Protein AF-0000000072489723 (afdb_homodimer)

Radius of gyration: 21.34 Å; Cα contacts (8 Å, |Δi|>4): 203; chains: 2; bounding box: 55×69×47 Å

Foldseek 3Di:
DQDKDWDWADAQPDDIDIDIDGPDPGVVVVVVVRVVLRVQLVVCVVVPDPPDDSVNSSVVSVVVVVVVVVVVVVVVVVVVVVVVVVVVVVVVVVVVVD/DQDKDWDWADAQPDDIDIDIDGPDPGVVVVVVVRVVLRVQLVVCVVVDDPPDDSVNSSVVSVVVVVVVVVVVVVVVVVVVVVVVVVVVVVVVVVVVVD

Solvent-accessible surface area (backbone atoms only — not comparable to full-atom values): 10673 Å² total; per-residue (Å²): 127,82,54,74,39,80,45,78,45,66,48,75,92,49,72,75,41,77,46,79,34,44,65,62,67,54,43,53,39,50,53,49,15,40,50,50,51,35,51,54,36,52,56,46,60,74,67,51,54,89,88,54,49,74,65,52,47,51,46,49,44,27,39,50,26,30,33,50,22,52,54,34,45,50,53,43,52,51,48,51,51,50,50,50,53,49,49,51,51,51,51,53,52,58,58,61,77,96,126,83,55,73,38,80,44,76,44,68,48,76,92,48,70,76,42,76,46,78,33,45,64,61,68,54,42,55,40,50,55,48,16,40,49,51,52,35,52,52,36,52,56,48,59,75,66,52,54,91,88,54,48,74,66,52,46,51,46,49,44,29,39,50,25,29,33,50,23,51,55,35,44,50,53,45,52,51,48,50,49,52,50,50,52,48,51,52,52,50,52,52,52,58,61,65,76,102

Nearest PDB structures (foldseek):
  8dve-assembly1_A  TM=2.986E-01  e=1.995E+00  Oryctolagus cuniculus
  3erm-assembly2_C-2  TM=5.073E-01  e=9.565E+00  Pseudomonas syringae pv. tomato
  8i4x-assembly1_A  TM=3.146E-01  e=6.464E+00  Saccharomyces cerevisiae S288C
  8dve-assembly1_A  TM=2.410E-01  e=2.248E+00  Oryctolagus cuniculus
  1qys-assembly1_A  TM=2.434E-01  e=2.248E+00  unclassified

pLDDT: mean 92.39, std 8.26, range [47.81, 98.81]

InterPro domains:
  IPR007838 Cell division protein ZapA-like [PF05164] (15-92)

Secondary structure (DSSP, 8-state):
---EEEEEE--TTSPPEEEEEETTHHHHHHHHHHHHHHHHHHHHHHT--TT--HHHHHHHHHHHHHHHHHHHHHHHHHHHHHHHHHHHHHHHHHHHH-/---EEEEEE--TTSPPEEEEEETTHHHHHHHHHHHHHHHHHHHHHHT--TT--HHHHHHHHHHHHHHHHHHHHHHHHHHHHHHHHHHHHHHHHHHHH-

Organism: NCBI:txid1796646

Sequence (196 aa):
MKDKLNITIKVANQRPLRMAVSLGEEEEEVRQAEYFVNHVWAKWMDEKAADQSDSDVLAMTAIYFARLYIQEYRKNEEVERHLASFEETLDKILLDIKMKDKLNITIKVANQRPLRMAVSLGEEEEEVRQAEYFVNHVWAKWMDEKAADQSDSDVLAMTAIYFARLYIQEYRKNEEVERHLASFEETLDKILLDIK

Structure (mmCIF, N/CA/C/O backbone):
data_AF-0000000072489723-model_v1
#
loop_
_entity.id
_entity.type
_entity.pdbx_description
1 polymer 'Cell division protein ZapA'
#
loop_
_atom_site.group_PDB
_atom_site.id
_atom_site.type_symbol
_atom_site.label_atom_id
_atom_site.label_alt_id
_atom_site.label_comp_id
_atom_site.label_asym_id
_atom_site.label_entity_id
_atom_site.label_seq_id
_atom_site.pdbx_PDB_ins_code
_atom_site.Cartn_x
_atom_site.Cartn_y
_atom_site.Cartn_z
_atom_site.occupancy
_atom_site.B_iso_or_equiv
_atom_site.auth_seq_id
_atom_site.auth_comp_id
_atom_site.auth_asym_id
_atom_site.auth_atom_id
_atom_site.pdbx_PDB_model_num
ATOM 1 N N . MET A 1 1 ? 27.844 7.344 0.663 1 47.81 1 MET A N 1
ATOM 2 C CA . MET A 1 1 ? 27.562 6.117 -0.075 1 47.81 1 MET A CA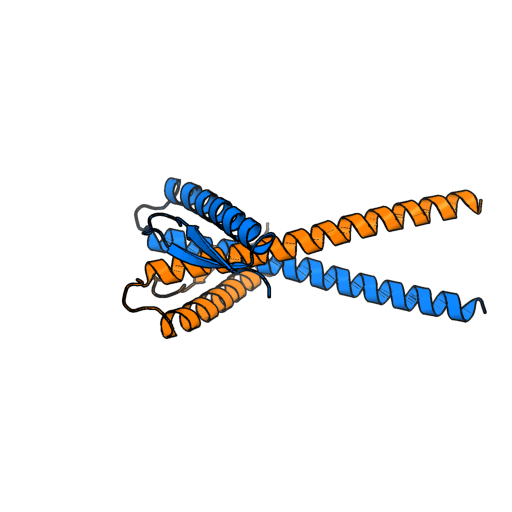 1
ATOM 3 C C . MET A 1 1 ? 26.562 5.242 0.679 1 47.81 1 MET A C 1
ATOM 5 O O . MET A 1 1 ? 26.797 4.883 1.835 1 47.81 1 MET A O 1
ATOM 9 N N . LYS A 1 2 ? 25.25 5.395 0.507 1 61.31 2 LYS A N 1
ATOM 10 C CA . LYS A 1 2 ? 24.359 4.699 1.433 1 61.31 2 LYS A CA 1
ATOM 11 C C . LYS A 1 2 ? 24.562 3.186 1.351 1 61.31 2 LYS A C 1
ATOM 13 O O . LYS A 1 2 ? 24.5 2.607 0.264 1 61.31 2 LYS A O 1
ATOM 18 N N . ASP A 1 3 ? 25.203 2.576 2.285 1 84.75 3 ASP A N 1
ATOM 19 C CA . ASP A 1 3 ? 25.5 1.15 2.359 1 84.75 3 ASP A CA 1
ATOM 20 C C . ASP A 1 3 ? 24.281 0.312 2.02 1 84.75 3 ASP A C 1
ATOM 22 O O . AS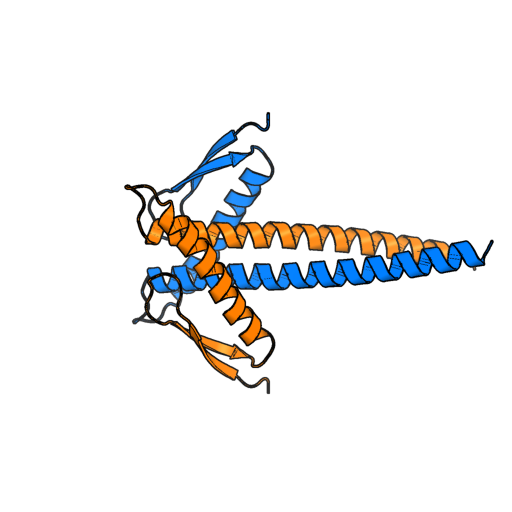P A 1 3 ? 23.156 0.633 2.441 1 84.75 3 ASP A O 1
ATOM 26 N N . LYS A 1 4 ? 24.578 -0.564 0.937 1 89.81 4 LYS A N 1
ATOM 27 C CA . LYS A 1 4 ? 23.516 -1.473 0.525 1 89.81 4 LYS A CA 1
ATOM 28 C C . LYS A 1 4 ? 23.625 -2.818 1.237 1 89.81 4 LYS A C 1
ATOM 30 O O . LYS A 1 4 ? 24.734 -3.271 1.538 1 89.81 4 LYS A O 1
ATOM 35 N N . LEU A 1 5 ? 22.469 -3.326 1.673 1 92.5 5 LEU A N 1
ATOM 36 C CA . LEU A 1 5 ? 22.344 -4.633 2.311 1 92.5 5 LEU A CA 1
ATOM 37 C C . LEU A 1 5 ? 21.453 -5.559 1.479 1 92.5 5 LEU A C 1
ATOM 39 O O . LEU A 1 5 ? 20.391 -5.156 1.028 1 92.5 5 LEU A O 1
ATOM 43 N N . ASN A 1 6 ? 22.016 -6.754 1.25 1 93.19 6 ASN A N 1
ATOM 44 C CA . ASN A 1 6 ? 21.188 -7.77 0.621 1 93.19 6 ASN A CA 1
ATOM 45 C C . ASN A 1 6 ? 20.328 -8.5 1.646 1 93.19 6 ASN A C 1
ATOM 47 O O . ASN A 1 6 ? 20.828 -8.977 2.662 1 93.19 6 ASN A O 1
ATOM 51 N N . ILE A 1 7 ? 19.047 -8.477 1.358 1 94.94 7 ILE A N 1
ATOM 52 C CA . ILE A 1 7 ? 18.156 -9.188 2.283 1 94.94 7 ILE A CA 1
ATOM 53 C C . ILE A 1 7 ? 17.359 -10.242 1.529 1 94.94 7 ILE A C 1
ATOM 55 O O . ILE A 1 7 ? 17.156 -10.125 0.32 1 94.94 7 ILE A O 1
ATOM 59 N N . THR A 1 8 ? 17.016 -11.328 2.299 1 96.62 8 THR A N 1
ATOM 60 C CA . THR A 1 8 ? 16.125 -12.375 1.817 1 96.62 8 THR A CA 1
ATOM 61 C C . THR A 1 8 ? 14.773 -12.305 2.539 1 96.62 8 THR A C 1
ATOM 63 O O . THR A 1 8 ? 14.727 -12.25 3.77 1 96.62 8 THR A O 1
ATOM 66 N N . ILE A 1 9 ? 13.719 -12.227 1.715 1 97.06 9 ILE A N 1
ATOM 67 C CA . ILE A 1 9 ? 12.391 -12.203 2.318 1 97.06 9 ILE A CA 1
ATOM 68 C C . ILE A 1 9 ? 11.555 -13.359 1.773 1 97.06 9 ILE A C 1
ATOM 70 O O . ILE A 1 9 ? 11.82 -13.859 0.678 1 97.06 9 ILE A O 1
ATOM 74 N N . LYS A 1 10 ? 10.625 -13.781 2.652 1 97.25 10 LYS A N 1
ATOM 75 C CA . LYS A 1 10 ? 9.656 -14.797 2.246 1 97.25 10 LYS A CA 1
ATOM 76 C C . LYS A 1 10 ? 8.25 -14.219 2.188 1 97.25 10 LYS A C 1
ATOM 78 O O . LYS A 1 10 ? 7.723 -13.75 3.197 1 97.25 10 LYS A O 1
ATOM 83 N N . VAL A 1 11 ? 7.648 -14.25 0.994 1 97.88 11 VAL A N 1
ATOM 84 C CA . VAL A 1 11 ? 6.332 -13.664 0.784 1 97.88 11 VAL A CA 1
ATOM 85 C C . VAL A 1 11 ? 5.344 -14.742 0.352 1 97.88 11 VAL A C 1
ATOM 87 O O . VAL A 1 11 ? 5.512 -15.359 -0.702 1 97.88 11 VAL A O 1
ATOM 90 N N . ALA A 1 12 ? 4.262 -14.836 1.178 1 96.25 12 ALA A N 1
ATOM 91 C CA . ALA A 1 12 ? 3.244 -15.836 0.878 1 96.25 12 ALA A CA 1
ATOM 92 C C . ALA A 1 12 ? 3.857 -17.234 0.794 1 96.25 12 ALA A C 1
ATOM 94 O O . ALA A 1 12 ? 4.516 -17.688 1.733 1 96.25 12 ALA A O 1
ATOM 95 N N . ASN A 1 13 ? 3.537 -18.016 -0.249 1 93.88 13 ASN A N 1
ATOM 96 C CA . ASN A 1 13 ? 4.066 -19.359 -0.43 1 93.88 13 ASN A CA 1
ATOM 97 C C . ASN A 1 13 ? 5.168 -19.391 -1.482 1 93.88 13 ASN A C 1
ATOM 99 O O . ASN A 1 13 ? 5.477 -20.453 -2.033 1 93.88 13 ASN A O 1
ATOM 103 N N . GLN A 1 14 ? 5.758 -18.234 -1.646 1 93.88 14 GLN A N 1
ATOM 104 C CA . GLN A 1 14 ? 6.785 -18.125 -2.678 1 93.88 14 GLN A CA 1
ATOM 105 C C . GLN A 1 14 ? 8.156 -18.516 -2.131 1 93.88 14 GLN A C 1
ATOM 107 O O . GLN A 1 14 ? 8.359 -18.547 -0.915 1 93.88 14 GLN A O 1
ATOM 112 N N . ARG A 1 15 ? 9.047 -18.891 -3.074 1 94.38 15 ARG A N 1
ATOM 113 C CA . ARG A 1 15 ? 10.445 -19.094 -2.703 1 94.38 15 ARG A CA 1
ATOM 114 C C . ARG A 1 15 ? 11.07 -17.812 -2.178 1 94.38 15 ARG A C 1
ATOM 116 O O . ARG A 1 15 ? 10.578 -16.719 -2.461 1 94.38 15 ARG A O 1
ATOM 123 N N . PRO A 1 16 ? 12.062 -18.016 -1.396 1 96 16 PRO A N 1
ATOM 124 C CA . PRO A 1 16 ? 12.719 -16.812 -0.875 1 96 16 PRO A CA 1
ATOM 125 C C . PRO A 1 16 ? 13.141 -15.852 -1.979 1 96 16 PRO A C 1
ATOM 127 O O . PRO A 1 16 ? 13.617 -16.281 -3.033 1 96 16 PRO A O 1
ATOM 130 N N . LEU A 1 17 ? 12.836 -14.539 -1.739 1 94.44 17 LEU A N 1
ATOM 131 C CA . LEU A 1 17 ? 13.203 -13.469 -2.658 1 94.44 17 LEU A CA 1
ATOM 132 C C . LEU A 1 17 ? 14.391 -12.68 -2.127 1 94.44 17 LEU A C 1
ATOM 134 O O . LEU A 1 17 ? 14.414 -12.281 -0.961 1 94.44 17 LEU A O 1
ATOM 138 N N . ARG A 1 18 ? 15.375 -12.484 -2.945 1 92.44 18 ARG A N 1
ATOM 139 C CA . ARG A 1 18 ? 16.531 -11.695 -2.561 1 92.44 18 ARG A CA 1
ATOM 140 C C . ARG A 1 18 ? 16.469 -10.289 -3.16 1 92.44 18 ARG A C 1
ATOM 142 O O . ARG A 1 18 ? 16.094 -10.125 -4.32 1 92.44 18 ARG A O 1
ATOM 149 N N . MET A 1 19 ? 16.781 -9.32 -2.295 1 91.38 19 MET A N 1
ATOM 150 C CA . MET A 1 19 ? 16.781 -7.949 -2.803 1 91.38 19 MET A CA 1
ATOM 151 C C . MET A 1 19 ? 17.828 -7.105 -2.076 1 91.38 19 MET A C 1
ATOM 153 O O . MET A 1 19 ? 18.25 -7.449 -0.971 1 91.38 19 MET A O 1
ATOM 157 N N . ALA A 1 20 ? 18.188 -6.094 -2.805 1 91.88 20 ALA A N 1
ATOM 158 C CA . ALA A 1 20 ? 19.125 -5.141 -2.209 1 91.88 20 ALA A CA 1
ATOM 159 C C . ALA A 1 20 ? 18.391 -3.918 -1.669 1 91.88 20 ALA A C 1
ATOM 161 O O . ALA A 1 20 ? 17.516 -3.369 -2.34 1 91.88 20 ALA A O 1
ATOM 162 N N . VAL A 1 21 ? 18.672 -3.562 -0.394 1 93.88 21 VAL A N 1
ATOM 163 C CA . VA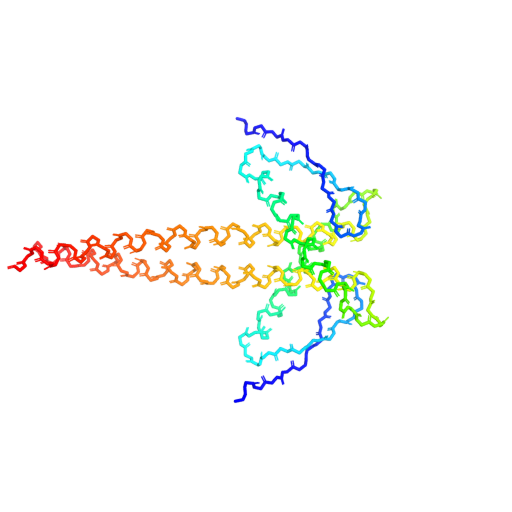L A 1 21 ? 18.047 -2.393 0.217 1 93.88 21 VAL A CA 1
ATOM 164 C C . VAL A 1 21 ? 19.109 -1.542 0.91 1 93.88 21 VAL A C 1
ATOM 166 O O . VAL A 1 21 ? 20.188 -2.035 1.237 1 93.88 21 VAL A O 1
ATOM 169 N N . SER A 1 22 ? 18.766 -0.227 1.024 1 91.94 22 SER A N 1
ATOM 170 C CA . SER A 1 22 ? 19.641 0.612 1.831 1 91.94 22 SER A CA 1
ATOM 171 C C . SER A 1 22 ? 19.547 0.246 3.309 1 91.94 22 SER A C 1
ATOM 173 O O . SER A 1 22 ? 18.469 -0.06 3.814 1 91.94 22 SER A O 1
ATOM 175 N N . LEU A 1 23 ? 20.641 0.324 3.914 1 88.69 23 LEU A N 1
ATOM 176 C CA . LEU A 1 23 ? 20.719 0.01 5.336 1 88.69 23 LEU A CA 1
ATOM 177 C C . LEU A 1 23 ? 19.906 1.012 6.156 1 88.69 23 LEU A C 1
ATOM 179 O O . LEU A 1 23 ? 19.938 2.213 5.875 1 88.69 23 LEU A O 1
ATOM 183 N N . GLY A 1 24 ? 19.203 0.467 7.219 1 90.25 24 GLY A N 1
ATOM 184 C CA . GLY A 1 24 ? 18.5 1.328 8.156 1 90.25 24 GLY A CA 1
ATOM 185 C C . GLY A 1 24 ? 17.016 1.419 7.887 1 90.25 24 GLY A C 1
ATOM 186 O O . GLY A 1 24 ? 16.297 0.423 7.996 1 90.25 24 GLY A O 1
ATOM 187 N N . GLU A 1 25 ? 16.531 2.484 7.48 1 89.44 25 GLU A N 1
ATOM 188 C CA . GLU A 1 25 ? 15.094 2.756 7.383 1 89.44 25 GLU A CA 1
ATOM 189 C C . GLU A 1 25 ? 14.445 1.911 6.293 1 89.44 25 GLU A C 1
ATOM 191 O O . GLU A 1 25 ? 13.344 1.392 6.473 1 89.44 25 GLU A O 1
ATOM 196 N N . GLU A 1 26 ? 15.094 1.783 5.242 1 93.19 26 GLU A N 1
ATOM 197 C CA . GLU A 1 26 ? 14.539 1.017 4.133 1 93.19 26 GLU A CA 1
ATOM 198 C C . GLU A 1 26 ? 14.406 -0.46 4.492 1 93.19 26 GLU A C 1
ATOM 200 O O . GLU A 1 26 ? 13.406 -1.1 4.164 1 93.19 26 GLU A O 1
ATOM 205 N N . GLU A 1 27 ? 15.469 -1.002 5.062 1 94.31 27 GLU A N 1
ATOM 206 C CA . GLU A 1 27 ? 15.414 -2.395 5.5 1 94.31 27 GLU A CA 1
ATOM 207 C C . GLU A 1 27 ? 14.25 -2.633 6.453 1 94.31 27 GLU A C 1
ATOM 209 O O . GLU A 1 27 ? 13.523 -3.621 6.324 1 94.31 27 GLU A O 1
ATOM 214 N N . GLU A 1 28 ? 14.141 -1.772 7.41 1 95 28 GLU A N 1
ATOM 215 C CA . GLU A 1 28 ? 13.055 -1.889 8.375 1 95 28 GLU A CA 1
ATOM 216 C C . GLU A 1 28 ? 11.695 -1.849 7.688 1 95 28 GLU A C 1
ATOM 218 O O . GLU A 1 28 ? 10.797 -2.621 8.023 1 95 28 GLU A O 1
ATOM 223 N N . GLU A 1 29 ? 11.555 -1.032 6.719 1 96.5 29 GLU A N 1
ATOM 224 C CA . GLU A 1 29 ? 10.305 -0.896 5.977 1 96.5 29 GLU A CA 1
ATOM 225 C C . GLU A 1 29 ? 9.977 -2.176 5.215 1 96.5 29 GLU A C 1
ATOM 227 O O . GLU A 1 29 ? 8.828 -2.611 5.191 1 96.5 29 GLU A O 1
ATOM 232 N N . VAL A 1 30 ? 11 -2.748 4.617 1 97.25 30 VAL A N 1
ATOM 233 C CA . VAL A 1 30 ? 10.781 -3.957 3.828 1 97.25 30 VAL A CA 1
ATOM 234 C C . VAL A 1 30 ? 10.391 -5.113 4.746 1 97.25 30 VAL A C 1
ATOM 236 O O . VAL A 1 30 ? 9.492 -5.895 4.422 1 97.25 30 VAL A O 1
ATOM 239 N N . ARG A 1 31 ? 11.008 -5.191 5.879 1 97.81 31 ARG A N 1
ATOM 240 C CA . ARG A 1 31 ? 10.695 -6.258 6.828 1 97.81 31 ARG A CA 1
ATOM 241 C C . ARG A 1 31 ? 9.281 -6.094 7.387 1 97.81 31 ARG A C 1
ATOM 243 O O . ARG A 1 31 ? 8.562 -7.078 7.57 1 97.81 31 ARG A O 1
ATOM 250 N N . GLN A 1 32 ? 8.945 -4.898 7.648 1 98.12 32 GLN A N 1
ATOM 251 C CA . GLN A 1 32 ? 7.578 -4.625 8.086 1 98.12 32 GLN A CA 1
ATOM 252 C C . GLN A 1 32 ? 6.57 -4.957 6.992 1 98.12 32 GLN A C 1
ATOM 254 O O . GLN A 1 32 ? 5.512 -5.523 7.266 1 98.12 32 GLN A O 1
ATOM 259 N N . ALA A 1 33 ? 6.895 -4.527 5.797 1 98.62 33 ALA A N 1
ATOM 260 C CA . ALA A 1 33 ? 6.043 -4.844 4.656 1 98.62 33 ALA A CA 1
ATOM 261 C C . ALA A 1 33 ? 5.855 -6.352 4.516 1 98.62 33 ALA A C 1
ATOM 263 O O . ALA A 1 33 ? 4.738 -6.828 4.297 1 98.62 33 ALA A O 1
ATOM 264 N N . GLU A 1 34 ? 6.961 -7.074 4.625 1 98.56 34 GLU A N 1
ATOM 265 C CA . GLU A 1 34 ? 6.902 -8.531 4.594 1 98.56 34 GLU A CA 1
ATOM 266 C C . GLU A 1 34 ? 5.922 -9.062 5.637 1 98.56 34 GLU A C 1
ATOM 268 O O . GLU A 1 34 ? 5.082 -9.914 5.328 1 98.56 34 GLU A O 1
ATOM 273 N N . TYR A 1 35 ? 6.07 -8.555 6.793 1 98.5 35 TYR A N 1
ATOM 274 C CA . TYR A 1 35 ? 5.184 -8.977 7.875 1 98.5 35 TYR A CA 1
ATOM 275 C C . TYR A 1 35 ? 3.729 -8.688 7.531 1 98.5 35 TYR A C 1
ATOM 277 O O . TYR A 1 35 ? 2.871 -9.562 7.652 1 98.5 35 TYR A O 1
ATOM 285 N N . PHE A 1 36 ? 3.436 -7.516 7.133 1 98.69 36 PHE A N 1
ATOM 286 C CA . PHE A 1 36 ? 2.064 -7.102 6.867 1 98.69 36 PHE A CA 1
ATOM 287 C C . PHE A 1 36 ? 1.472 -7.902 5.711 1 98.69 36 PHE A C 1
ATOM 289 O O . PHE A 1 36 ? 0.339 -8.383 5.801 1 98.69 36 PHE A O 1
ATOM 296 N N . VAL A 1 37 ? 2.234 -8.016 4.684 1 98.81 37 VAL A N 1
ATOM 297 C CA . VAL A 1 37 ? 1.753 -8.742 3.514 1 98.81 37 VAL A CA 1
ATOM 298 C C . VAL A 1 37 ? 1.433 -10.18 3.895 1 98.81 37 VAL A C 1
ATOM 300 O O . VAL A 1 37 ? 0.354 -10.688 3.58 1 98.81 37 VAL A O 1
ATOM 303 N N . ASN A 1 38 ? 2.342 -10.82 4.59 1 98.75 38 ASN A N 1
ATOM 304 C CA . ASN A 1 38 ? 2.131 -12.211 4.977 1 98.75 38 ASN A CA 1
ATOM 305 C C . ASN A 1 38 ? 0.956 -12.359 5.938 1 98.75 38 ASN A C 1
ATOM 307 O O . ASN A 1 38 ? 0.219 -13.344 5.887 1 98.75 38 ASN A O 1
ATOM 311 N N . HIS A 1 39 ? 0.832 -11.422 6.766 1 98.69 39 HIS A N 1
ATOM 312 C CA . HIS A 1 39 ? -0.274 -11.461 7.715 1 98.69 39 HIS A CA 1
ATOM 313 C C . HIS A 1 39 ? -1.619 -11.398 6.996 1 98.69 39 HIS A C 1
ATOM 315 O O . HIS A 1 39 ? -2.512 -12.195 7.273 1 98.69 39 HIS A O 1
ATOM 321 N N . VAL A 1 40 ? -1.774 -10.477 6.109 1 98.38 40 VAL A N 1
ATOM 322 C CA . VAL A 1 40 ? -3.012 -10.305 5.355 1 98.38 40 VAL A CA 1
ATOM 323 C C . VAL A 1 40 ? -3.236 -11.5 4.441 1 98.38 40 VAL A C 1
ATOM 325 O O . VAL A 1 40 ? -4.344 -12.039 4.367 1 98.38 40 VAL A O 1
ATOM 328 N N . TRP A 1 41 ? -2.195 -11.906 3.76 1 98 41 TRP A N 1
ATOM 329 C CA . TRP A 1 41 ? -2.256 -13.062 2.875 1 98 41 TRP A CA 1
ATOM 330 C C . TRP A 1 41 ? -2.732 -14.305 3.629 1 98 41 TRP A C 1
ATOM 332 O O . TRP A 1 41 ? -3.627 -15.016 3.166 1 98 41 TRP A O 1
ATOM 342 N N . ALA A 1 42 ? -2.113 -14.531 4.793 1 97.88 42 ALA A N 1
ATOM 343 C CA . ALA A 1 42 ? -2.461 -15.711 5.586 1 97.88 42 ALA A CA 1
ATOM 344 C C . ALA A 1 42 ? -3.924 -15.664 6.02 1 97.88 42 ALA A C 1
ATOM 346 O O . ALA A 1 42 ? -4.625 -16.688 5.965 1 97.88 42 ALA A O 1
ATOM 347 N N . LYS A 1 43 ? -4.328 -14.562 6.441 1 97.94 43 LYS A N 1
ATOM 348 C CA . LYS A 1 43 ? -5.715 -14.398 6.867 1 97.94 43 LYS A CA 1
ATOM 349 C C . LYS A 1 43 ? -6.68 -14.703 5.723 1 97.94 43 LYS A C 1
ATOM 351 O O . LYS A 1 43 ? -7.672 -15.406 5.91 1 97.94 43 LYS A O 1
ATOM 356 N N . TRP A 1 44 ? -6.426 -14.203 4.551 1 97.12 44 TRP A N 1
ATOM 357 C CA . TRP A 1 44 ? -7.309 -14.383 3.406 1 97.12 44 TRP A CA 1
ATOM 358 C C . TRP A 1 44 ? -7.223 -15.812 2.869 1 97.12 44 TRP A C 1
ATOM 360 O O . TRP A 1 44 ? -8.203 -16.344 2.344 1 97.12 44 TRP A O 1
ATOM 370 N N . MET A 1 45 ? -6.051 -16.391 3.016 1 96.44 45 MET A N 1
ATOM 371 C CA . MET A 1 45 ? -5.902 -17.797 2.637 1 96.44 45 MET A CA 1
ATOM 372 C C . MET A 1 45 ? -6.82 -18.688 3.467 1 96.44 45 MET A C 1
ATOM 374 O O . MET A 1 45 ? -7.387 -19.656 2.951 1 96.44 45 MET A O 1
ATOM 378 N N . ASP A 1 46 ? -6.941 -18.328 4.699 1 96.94 46 ASP A N 1
ATOM 379 C CA . ASP A 1 46 ? -7.777 -19.109 5.613 1 96.94 46 ASP A CA 1
ATOM 380 C C . ASP A 1 46 ? -9.25 -19 5.234 1 96.94 46 ASP A C 1
ATOM 382 O O . ASP A 1 46 ? -10.055 -19.859 5.578 1 96.94 46 ASP A O 1
ATOM 386 N N . GLU A 1 47 ? -9.578 -17.969 4.566 1 94.94 47 GLU A N 1
ATOM 387 C CA . GLU A 1 47 ? -10.977 -17.688 4.238 1 94.94 47 GLU A CA 1
ATOM 388 C C . GLU A 1 47 ? -11.227 -17.812 2.74 1 94.94 47 GLU A C 1
ATOM 390 O O . GLU A 1 47 ? -12.289 -17.422 2.246 1 94.94 47 GLU A O 1
ATOM 395 N N . LYS A 1 48 ? -10.266 -18.281 2.051 1 92.38 48 LYS A N 1
ATOM 396 C CA . LYS A 1 48 ? -10.32 -18.297 0.593 1 92.38 48 LYS A CA 1
ATOM 397 C C . LYS A 1 48 ? -11.398 -19.266 0.1 1 92.38 48 LYS A C 1
ATOM 399 O O . LYS A 1 48 ? -11.617 -20.312 0.692 1 92.38 48 LYS A O 1
ATOM 404 N N . ALA A 1 49 ? -12.117 -18.828 -0.93 1 91.75 49 ALA A N 1
ATOM 405 C CA . ALA A 1 49 ? -13.125 -19.672 -1.553 1 91.75 49 ALA A CA 1
ATOM 406 C C . ALA A 1 49 ? -12.477 -20.844 -2.279 1 91.75 49 ALA A C 1
ATOM 408 O O . ALA A 1 49 ? -11.297 -20.797 -2.635 1 91.75 49 ALA A O 1
ATOM 409 N N . ALA A 1 50 ? -13.25 -21.906 -2.465 1 93.12 50 ALA A N 1
ATOM 410 C CA . ALA A 1 50 ? -12.75 -23.141 -3.066 1 93.12 50 ALA A CA 1
ATOM 411 C C . ALA A 1 50 ? -12.227 -22.906 -4.48 1 93.12 50 ALA A C 1
ATOM 413 O O . ALA A 1 50 ? -11.312 -23.578 -4.938 1 93.12 50 ALA A O 1
ATOM 414 N N . ASP A 1 51 ? -12.797 -21.922 -5.164 1 90.94 51 ASP A N 1
ATOM 415 C CA . ASP A 1 51 ? -12.438 -21.688 -6.559 1 90.94 51 ASP A CA 1
ATOM 416 C C . ASP A 1 51 ? -11.312 -20.656 -6.676 1 90.94 51 ASP A C 1
ATOM 418 O O . ASP A 1 51 ? -10.844 -20.375 -7.777 1 90.94 51 ASP A O 1
ATOM 422 N N . GLN A 1 52 ? -10.852 -20.141 -5.586 1 92.25 52 GLN A N 1
ATOM 423 C CA . GLN A 1 52 ? -9.75 -19.188 -5.59 1 92.25 52 GLN A CA 1
ATOM 424 C C . GLN A 1 52 ? -8.406 -19.906 -5.441 1 92.25 52 GLN A C 1
ATOM 426 O O . GLN A 1 52 ? -8.266 -20.812 -4.617 1 92.25 52 GLN A O 1
ATOM 431 N N . SER A 1 53 ? -7.504 -19.453 -6.227 1 94.12 53 SER A N 1
ATOM 432 C CA . SER A 1 53 ? -6.145 -19.984 -6.125 1 94.12 53 SER A CA 1
ATOM 433 C C . SER A 1 53 ? -5.305 -19.156 -5.156 1 94.12 53 SER A C 1
ATOM 435 O O . SER A 1 53 ? -5.703 -18.062 -4.754 1 94.12 53 SER A O 1
ATOM 437 N N . ASP A 1 54 ? -4.113 -19.781 -4.812 1 94.06 54 ASP A N 1
ATOM 438 C CA . ASP A 1 54 ? -3.156 -19.031 -4.004 1 94.06 54 ASP A CA 1
ATOM 439 C C . ASP A 1 54 ? -2.756 -17.719 -4.695 1 94.06 54 ASP A C 1
ATOM 441 O O . ASP A 1 54 ? -2.582 -16.703 -4.039 1 94.06 54 ASP A O 1
ATOM 445 N N . SER A 1 55 ? -2.639 -17.812 -5.996 1 94.5 55 SER A N 1
ATOM 446 C CA . SER A 1 55 ? -2.254 -16.641 -6.766 1 94.5 55 SER A CA 1
ATOM 447 C C . SER A 1 55 ? -3.352 -15.578 -6.734 1 94.5 55 SER A C 1
ATOM 449 O O . SER A 1 55 ? -3.062 -14.375 -6.734 1 94.5 55 SER A O 1
ATOM 451 N N . ASP A 1 56 ? -4.594 -16.016 -6.723 1 95.19 56 ASP A N 1
ATOM 452 C CA . ASP A 1 56 ? -5.711 -15.086 -6.57 1 95.19 56 ASP A CA 1
ATOM 453 C C . ASP A 1 56 ? -5.609 -14.305 -5.262 1 95.19 56 ASP A C 1
ATOM 455 O O . ASP A 1 56 ? -5.781 -13.086 -5.246 1 95.19 56 ASP A O 1
ATOM 459 N N . VAL A 1 57 ? -5.316 -15.047 -4.223 1 96.5 57 VAL A N 1
ATOM 460 C CA . VAL A 1 57 ? -5.223 -14.43 -2.902 1 96.5 57 VAL A CA 1
ATOM 461 C C . VAL A 1 57 ? -4.055 -13.445 -2.869 1 96.5 57 VAL A C 1
ATOM 463 O O . VAL A 1 57 ? -4.164 -12.367 -2.291 1 96.5 57 VAL A O 1
ATOM 466 N N . LEU A 1 58 ? -2.943 -13.797 -3.471 1 97.69 58 LEU A N 1
ATOM 467 C CA . LEU A 1 58 ? -1.791 -12.906 -3.541 1 97.69 58 LEU A CA 1
ATOM 468 C C . LEU A 1 58 ? -2.127 -11.648 -4.332 1 97.69 58 LEU A C 1
ATOM 470 O O . LEU A 1 58 ? -1.738 -10.539 -3.945 1 97.69 58 LEU A O 1
ATOM 474 N N . ALA A 1 59 ? -2.852 -11.812 -5.422 1 97.62 59 ALA A N 1
ATOM 475 C CA . ALA A 1 59 ? -3.281 -10.68 -6.234 1 97.62 59 ALA A CA 1
ATOM 476 C C . ALA A 1 59 ? -4.191 -9.75 -5.438 1 97.62 59 ALA A C 1
ATOM 478 O O . ALA A 1 59 ? -4.027 -8.523 -5.477 1 97.62 59 ALA A O 1
ATOM 479 N N . MET A 1 60 ? -5.074 -10.305 -4.711 1 96.56 60 MET A N 1
ATOM 480 C CA . MET A 1 60 ? -5.965 -9.523 -3.855 1 96.56 60 MET A CA 1
ATOM 481 C C . MET A 1 60 ? -5.176 -8.781 -2.783 1 96.56 60 MET A C 1
ATOM 483 O O . MET A 1 60 ? -5.492 -7.637 -2.453 1 96.56 60 MET A O 1
ATOM 487 N N . THR A 1 61 ? -4.203 -9.414 -2.246 1 98.19 61 THR A N 1
ATOM 488 C CA . THR A 1 61 ? -3.348 -8.797 -1.24 1 98.19 61 THR A CA 1
ATOM 489 C C . THR A 1 61 ? -2.627 -7.578 -1.815 1 98.19 61 THR A C 1
ATOM 491 O O . THR A 1 61 ? -2.535 -6.539 -1.16 1 98.19 61 THR A O 1
ATOM 494 N N . ALA A 1 62 ? -2.111 -7.699 -3.012 1 98.62 62 ALA A N 1
ATOM 495 C CA . ALA A 1 62 ? -1.468 -6.578 -3.689 1 98.62 62 ALA A CA 1
ATOM 496 C C . ALA A 1 62 ? -2.434 -5.406 -3.852 1 98.62 62 ALA A C 1
ATOM 498 O O . ALA A 1 62 ? -2.086 -4.262 -3.561 1 98.62 62 ALA A O 1
ATOM 499 N N . ILE A 1 63 ? -3.672 -5.711 -4.25 1 98.44 63 ILE A N 1
ATOM 500 C CA . ILE A 1 63 ? -4.715 -4.707 -4.414 1 98.44 63 ILE A CA 1
ATOM 501 C C . ILE A 1 63 ? -5.004 -4.035 -3.074 1 98.44 63 ILE A C 1
ATOM 503 O O . ILE A 1 63 ? -5.148 -2.812 -3.004 1 98.44 63 ILE A O 1
ATOM 507 N N . TYR A 1 64 ? -5.047 -4.828 -2.07 1 97.75 64 TYR A N 1
ATOM 508 C CA . TYR A 1 64 ? -5.328 -4.344 -0.722 1 97.75 64 TYR A CA 1
ATOM 509 C C . TYR A 1 64 ? -4.301 -3.303 -0.292 1 97.75 64 TYR A C 1
ATOM 511 O O . TYR A 1 64 ? -4.668 -2.207 0.145 1 97.75 64 TYR A O 1
ATOM 519 N N . PHE A 1 65 ? -3.059 -3.566 -0.478 1 98.75 65 PHE A N 1
ATOM 520 C CA . PHE A 1 65 ? -2.031 -2.646 -0.005 1 98.75 65 PHE A CA 1
ATOM 521 C C . PHE A 1 65 ? -1.921 -1.438 -0.926 1 98.75 65 PHE A C 1
ATOM 523 O O . PHE A 1 65 ? -1.62 -0.332 -0.474 1 98.75 65 PHE A O 1
ATOM 530 N N . ALA A 1 66 ? -2.176 -1.599 -2.219 1 98.69 66 ALA A N 1
ATOM 531 C CA . ALA A 1 66 ? -2.254 -0.448 -3.115 1 98.69 66 ALA A CA 1
ATOM 532 C C . ALA A 1 66 ? -3.385 0.491 -2.703 1 98.69 66 ALA A C 1
ATOM 534 O O . ALA A 1 66 ? -3.225 1.714 -2.729 1 98.69 66 ALA A O 1
ATOM 535 N N . ARG A 1 67 ? -4.496 -0.068 -2.322 1 98 67 ARG A N 1
ATOM 536 C CA . ARG A 1 67 ? -5.617 0.741 -1.86 1 98 67 ARG A CA 1
ATOM 537 C C . ARG A 1 67 ? -5.254 1.513 -0.596 1 98 67 ARG A C 1
ATOM 539 O O 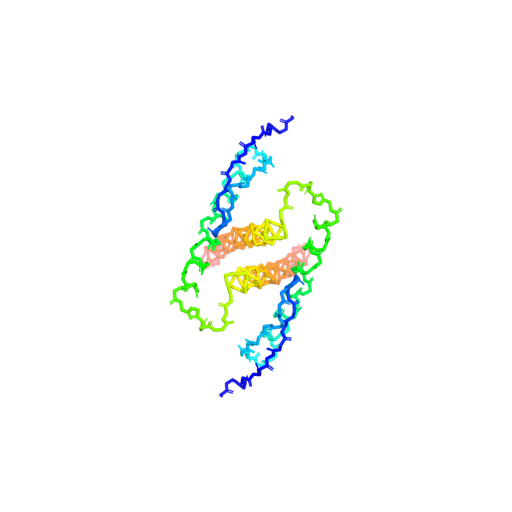. ARG A 1 67 ? -5.582 2.693 -0.468 1 98 67 ARG A O 1
ATOM 546 N N . LEU A 1 68 ? -4.613 0.767 0.318 1 98.06 68 LEU A N 1
ATOM 547 C CA . LEU A 1 68 ? -4.191 1.43 1.547 1 98.06 68 LEU A CA 1
ATOM 548 C C . LEU A 1 68 ? -3.223 2.568 1.245 1 98.06 68 LEU A C 1
ATOM 550 O O . LEU A 1 68 ? -3.303 3.637 1.855 1 98.06 68 LEU A O 1
ATOM 554 N N . TYR A 1 69 ? -2.334 2.307 0.343 1 98.5 69 TYR A N 1
ATOM 555 C CA . TYR A 1 69 ? -1.405 3.346 -0.089 1 98.5 69 TYR A CA 1
ATOM 556 C C . TYR A 1 69 ? -2.154 4.559 -0.627 1 98.5 69 TYR A C 1
ATOM 558 O O . TYR A 1 69 ? -1.888 5.691 -0.221 1 98.5 69 TYR A O 1
ATOM 566 N N . ILE A 1 70 ? -3.105 4.367 -1.483 1 98.12 70 ILE A N 1
ATOM 567 C CA . ILE A 1 70 ? -3.885 5.43 -2.109 1 98.12 70 ILE A CA 1
ATOM 568 C C . ILE A 1 70 ? -4.613 6.234 -1.035 1 98.12 70 ILE A C 1
ATOM 570 O O . ILE A 1 70 ? -4.602 7.469 -1.06 1 98.12 70 ILE A O 1
ATOM 574 N N . GLN A 1 71 ? -5.215 5.582 -0.107 1 97.25 71 GLN A N 1
ATOM 575 C CA . GLN A 1 71 ? -5.949 6.234 0.972 1 97.25 71 GLN A CA 1
ATOM 576 C C . GLN A 1 71 ? -5.031 7.133 1.797 1 97.25 71 GLN A C 1
ATOM 578 O O . GLN A 1 71 ? -5.363 8.289 2.064 1 97.25 71 GLN A O 1
ATOM 583 N N . GLU A 1 72 ? -3.855 6.582 2.162 1 97.31 72 GLU A N 1
ATOM 584 C CA . GLU A 1 72 ? -2.924 7.348 2.984 1 97.31 72 GLU A CA 1
ATOM 585 C C . GLU A 1 72 ? -2.332 8.516 2.203 1 97.31 72 GLU A C 1
ATOM 587 O O . GLU A 1 72 ? -2.09 9.586 2.768 1 97.31 72 GLU A O 1
ATOM 592 N N . TYR A 1 73 ? -2.084 8.266 0.943 1 96.44 73 TYR A N 1
ATOM 593 C CA . TYR A 1 73 ? -1.563 9.305 0.069 1 96.44 73 TYR A CA 1
ATOM 594 C C . TYR A 1 73 ? -2.545 10.469 -0.04 1 96.44 73 TYR A C 1
ATOM 596 O O . TYR A 1 73 ? -2.154 11.633 0.074 1 96.44 73 TYR A O 1
ATOM 604 N N . ARG A 1 74 ? -3.773 10.18 -0.222 1 95.44 74 ARG A N 1
ATOM 605 C CA . ARG A 1 74 ? -4.812 11.195 -0.332 1 95.44 74 ARG A CA 1
ATOM 606 C C . ARG A 1 74 ? -4.93 12 0.96 1 95.44 74 ARG A C 1
ATOM 608 O O . ARG A 1 74 ? -5.102 13.219 0.926 1 95.44 74 ARG A O 1
ATOM 615 N N . LYS A 1 75 ? -4.891 11.305 2.08 1 95.12 75 LYS A N 1
ATOM 616 C CA . LYS A 1 75 ? -4.91 11.977 3.377 1 95.12 75 LYS A CA 1
ATOM 617 C C . LYS A 1 75 ? -3.771 12.984 3.488 1 95.12 75 LYS A C 1
ATOM 619 O O . LYS A 1 75 ? -3.977 14.109 3.943 1 95.12 75 LYS A O 1
ATOM 624 N N . ASN A 1 76 ? -2.576 12.523 3.086 1 94.31 76 ASN A N 1
ATOM 625 C CA . ASN A 1 76 ? -1.399 13.383 3.154 1 94.31 76 ASN A CA 1
ATOM 626 C C . ASN A 1 76 ? -1.541 14.602 2.244 1 94.31 76 ASN A C 1
ATOM 628 O O . ASN A 1 76 ? -1.158 15.711 2.621 1 94.31 76 ASN A O 1
ATOM 632 N N . GLU A 1 77 ? -2.086 14.32 1.081 1 93.12 77 GLU A N 1
ATOM 633 C CA . GLU A 1 77 ? -2.281 15.414 0.137 1 93.12 77 GLU A CA 1
ATOM 634 C C . GLU A 1 77 ? -3.254 16.453 0.689 1 93.12 77 GLU A C 1
ATOM 636 O O . GLU A 1 77 ? -3.041 17.656 0.537 1 93.12 77 GLU A O 1
ATOM 641 N N . GLU A 1 78 ? -4.285 16.016 1.286 1 92.56 78 GLU A N 1
ATOM 642 C CA . GLU A 1 78 ? -5.281 16.906 1.872 1 92.56 78 GLU A CA 1
ATOM 643 C C . GLU A 1 78 ? -4.684 17.734 3 1 92.56 78 GLU A C 1
ATOM 645 O O . GLU A 1 78 ? -4.914 18.953 3.074 1 92.56 78 GLU A O 1
ATOM 650 N N . VAL A 1 79 ? -3.916 17.125 3.768 1 90.5 79 VAL A N 1
ATOM 651 C CA . VAL A 1 79 ? -3.299 17.797 4.906 1 90.5 79 VAL A CA 1
ATOM 652 C C . VAL A 1 79 ? -2.311 18.844 4.414 1 90.5 79 VAL A C 1
ATOM 654 O O . VAL A 1 79 ? -2.262 19.953 4.949 1 90.5 79 VAL A O 1
ATOM 657 N N . GLU A 1 80 ? -1.579 18.469 3.463 1 89.12 80 GLU A N 1
ATOM 658 C CA . GLU A 1 80 ? -0.61 19.406 2.9 1 89.12 80 GLU A CA 1
ATOM 659 C C . GLU A 1 80 ? -1.303 20.641 2.322 1 89.12 80 GLU A C 1
ATOM 661 O O . GLU A 1 80 ? -0.819 21.766 2.48 1 89.12 80 GLU A O 1
ATOM 666 N N . ARG A 1 81 ? -2.412 20.406 1.724 1 91.25 81 ARG A N 1
ATOM 667 C CA . ARG A 1 81 ? -3.184 21.516 1.17 1 91.25 81 ARG A CA 1
ATOM 668 C C . ARG A 1 81 ? -3.711 22.422 2.275 1 91.25 81 ARG A C 1
ATOM 670 O O . ARG A 1 81 ? -3.639 23.641 2.168 1 91.25 81 ARG A O 1
ATOM 677 N N . HIS A 1 82 ? -4.172 21.781 3.258 1 88.75 82 HIS A N 1
ATOM 678 C CA . HIS A 1 82 ? -4.695 22.547 4.383 1 88.75 82 HIS A CA 1
ATOM 679 C C . HIS A 1 82 ? -3.584 23.328 5.074 1 88.75 82 HIS A C 1
ATOM 681 O O . HIS A 1 82 ? -3.785 24.484 5.469 1 88.75 82 HIS A O 1
ATOM 687 N N . LEU A 1 83 ? -2.434 22.766 5.234 1 85.44 83 LEU A N 1
ATOM 688 C CA . LEU A 1 83 ? -1.294 23.422 5.863 1 85.44 83 LEU A CA 1
ATOM 689 C C . LEU A 1 83 ? -0.819 24.609 5.023 1 85.44 83 LEU A C 1
ATOM 691 O O . LEU A 1 83 ? -0.472 25.656 5.566 1 85.44 83 LEU A O 1
ATOM 695 N N . ALA A 1 84 ? -0.832 24.406 3.764 1 88.5 84 ALA A N 1
ATOM 696 C CA . ALA A 1 84 ? -0.438 25.484 2.865 1 88.5 84 ALA A CA 1
ATOM 697 C C . ALA A 1 84 ? -1.402 26.656 2.969 1 88.5 84 ALA A C 1
ATOM 699 O O . ALA A 1 84 ? -0.977 27.812 3.037 1 88.5 84 ALA A O 1
ATOM 700 N N . SER A 1 85 ? -2.66 26.312 2.959 1 89.94 85 SER A N 1
ATOM 701 C CA . SER A 1 85 ? -3.686 27.344 3.092 1 89.94 85 SER A CA 1
ATOM 702 C C . SER A 1 85 ? -3.561 28.078 4.422 1 89.94 85 SER A C 1
ATOM 704 O O . SER A 1 85 ? -3.713 29.312 4.477 1 89.94 85 SER A O 1
ATOM 706 N N . PHE A 1 86 ? -3.277 27.359 5.457 1 84.31 86 PHE A N 1
ATOM 707 C CA . PHE A 1 86 ? -3.1 27.938 6.785 1 84.31 86 PHE A CA 1
ATOM 708 C C . PHE A 1 86 ? -1.884 28.859 6.824 1 84.31 86 PHE A C 1
ATOM 710 O O . PHE A 1 86 ? -1.941 29.953 7.391 1 84.31 86 PHE A O 1
ATOM 717 N N . GLU A 1 87 ? -0.806 28.422 6.258 1 83.94 87 GLU A N 1
ATOM 718 C CA . GLU A 1 87 ? 0.411 29.219 6.195 1 83.94 87 GLU A CA 1
ATOM 719 C C . GLU A 1 87 ? 0.174 30.531 5.438 1 83.94 87 GLU A C 1
ATOM 721 O O . GLU A 1 87 ? 0.673 31.578 5.832 1 83.94 87 GLU A O 1
ATOM 726 N N . GLU A 1 88 ? -0.543 30.391 4.336 1 90.19 88 GLU A N 1
ATOM 727 C CA . GLU A 1 88 ? -0.873 31.578 3.557 1 90.19 88 GLU A CA 1
ATOM 728 C C . GLU A 1 88 ? -1.695 32.562 4.379 1 90.19 88 GLU A C 1
ATOM 730 O O . GLU A 1 88 ? -1.456 33.781 4.328 1 90.19 88 GLU A O 1
ATOM 735 N N . THR A 1 89 ? -2.652 32.031 5.102 1 86.81 89 THR A N 1
ATOM 736 C CA . THR A 1 89 ? -3.496 32.875 5.945 1 86.81 89 THR A CA 1
ATOM 737 C C . THR A 1 89 ? -2.672 33.531 7.047 1 86.81 89 THR A C 1
ATOM 739 O O . THR A 1 89 ? -2.834 34.75 7.316 1 86.81 89 THR A O 1
ATOM 742 N N . LEU A 1 90 ? -1.767 32.844 7.66 1 82.62 90 LEU A N 1
ATOM 743 C CA . LEU A 1 90 ? -0.896 33.375 8.703 1 82.62 90 LEU A CA 1
ATOM 744 C C . LEU A 1 90 ? 0.011 34.469 8.148 1 82.62 90 LEU A C 1
ATOM 746 O O . LEU A 1 90 ? 0.218 35.5 8.789 1 82.62 90 LEU A O 1
ATOM 750 N N . ASP A 1 91 ? 0.544 34.219 6.969 1 85.94 91 ASP A N 1
ATOM 751 C CA . ASP A 1 91 ? 1.395 35.188 6.312 1 85.94 91 ASP A CA 1
ATOM 752 C C . ASP A 1 91 ? 0.632 36.5 6.066 1 85.94 91 ASP A C 1
ATOM 754 O O . ASP A 1 91 ? 1.164 37.594 6.289 1 85.94 91 ASP A O 1
ATOM 758 N N . LYS A 1 92 ? -0.617 36.344 5.605 1 88.62 92 LYS A N 1
ATOM 759 C CA . LYS A 1 92 ? -1.453 37.531 5.34 1 88.62 92 LYS A CA 1
ATOM 760 C C . LYS A 1 92 ? -1.737 38.312 6.621 1 88.62 92 LYS A C 1
ATOM 762 O O . LYS A 1 92 ? -1.689 39.531 6.633 1 88.62 92 LYS A O 1
ATOM 767 N N . ILE A 1 93 ? -2.006 37.688 7.742 1 82.38 93 ILE A N 1
ATOM 768 C CA . ILE A 1 93 ? -2.295 38.312 9.023 1 82.38 93 ILE A CA 1
ATOM 769 C C . ILE A 1 93 ? -1.046 39.031 9.539 1 82.38 93 ILE A C 1
ATOM 771 O O . ILE A 1 93 ? -1.126 40.156 10.031 1 82.38 93 ILE A O 1
ATOM 775 N N . LEU A 1 94 ? 0.131 38.438 9.391 1 81.94 94 LEU A N 1
ATOM 776 C CA . LEU A 1 94 ? 1.397 39 9.867 1 81.94 94 LEU A CA 1
ATOM 777 C C . LEU A 1 94 ? 1.806 40.219 9.062 1 81.94 94 LEU A C 1
ATOM 779 O O . LEU A 1 94 ? 2.354 41.188 9.609 1 81.94 94 LEU A O 1
ATOM 783 N N . LEU A 1 95 ? 1.496 40.219 7.867 1 87.62 95 LEU A N 1
ATOM 784 C CA . LEU A 1 95 ? 1.799 41.375 7 1 87.62 95 LEU A CA 1
ATOM 785 C C . LEU A 1 95 ? 0.853 42.531 7.277 1 87.62 95 LEU A C 1
ATOM 787 O O . LEU A 1 95 ? 1.231 43.688 7.121 1 87.62 95 LEU A O 1
ATOM 791 N N . ASP A 1 96 ? -0.425 42.188 7.656 1 84.38 96 ASP A N 1
ATOM 792 C CA . ASP A 1 96 ? -1.416 43.219 7.957 1 84.38 96 ASP A CA 1
ATOM 793 C C . ASP A 1 96 ? -1.15 43.844 9.32 1 84.38 96 ASP A C 1
ATOM 795 O O . ASP A 1 96 ? -1.532 45 9.555 1 84.38 96 ASP A O 1
ATOM 799 N N . ILE A 1 97 ? -0.745 43.188 10.336 1 70.25 97 ILE A N 1
ATOM 800 C CA . ILE A 1 97 ? -0.419 43.75 11.648 1 70.25 97 ILE A CA 1
ATOM 801 C C . ILE A 1 97 ? 0.781 44.688 11.531 1 70.25 97 ILE A C 1
ATOM 803 O O . ILE A 1 97 ? 0.906 45.625 12.297 1 70.25 97 ILE A O 1
ATOM 807 N N . LYS A 1 98 ? 1.609 44.625 10.492 1 57.53 98 LYS A N 1
ATOM 808 C CA . LYS A 1 98 ? 2.559 45.688 10.281 1 57.53 98 LYS A CA 1
ATOM 809 C C . LYS A 1 98 ? 1.883 46.906 9.625 1 57.53 98 LYS A C 1
ATOM 811 O O . LYS A 1 98 ? 1.039 46.719 8.742 1 57.53 98 LYS A O 1
ATOM 816 N N . MET B 1 1 ? -28 3.172 3.543 1 48.41 1 MET B N 1
ATOM 817 C CA . MET B 1 1 ? -27.641 1.837 3.074 1 48.41 1 MET B CA 1
ATOM 818 C C . MET B 1 1 ? -26.547 1.912 2.008 1 48.41 1 MET B C 1
ATOM 820 O O . MET B 1 1 ? -26.719 2.584 0.988 1 48.41 1 MET B O 1
ATOM 824 N N . LYS B 1 2 ? -25.25 1.946 2.352 1 60.94 2 LYS B N 1
ATOM 825 C CA . LYS B 1 2 ? -24.281 2.275 1.312 1 60.94 2 LYS B CA 1
ATOM 826 C C . LYS B 1 2 ? -24.328 1.257 0.175 1 60.94 2 LYS B C 1
ATOM 828 O O . LYS B 1 2 ? -24.203 0.053 0.407 1 60.94 2 LYS B O 1
ATOM 833 N N . ASP B 1 3 ? -24.938 1.553 -0.921 1 84.75 3 ASP B N 1
ATOM 834 C CA . ASP B 1 3 ? -25.109 0.701 -2.094 1 84.75 3 ASP B CA 1
ATOM 835 C C . ASP B 1 3 ? -23.797 0.012 -2.471 1 84.75 3 ASP B C 1
ATOM 837 O O . ASP B 1 3 ? -22.734 0.624 -2.41 1 84.75 3 ASP B O 1
ATOM 841 N N . LYS B 1 4 ? -23.969 -1.406 -2.479 1 89.75 4 LYS B N 1
ATOM 842 C CA . LYS B 1 4 ? -22.828 -2.211 -2.875 1 89.75 4 LYS B CA 1
ATOM 843 C C . LYS B 1 4 ? -22.844 -2.496 -4.375 1 89.75 4 LYS B C 1
ATOM 845 O O . LYS B 1 4 ? -23.906 -2.631 -4.973 1 89.75 4 LYS B O 1
ATOM 850 N N . LEU B 1 5 ? -21.656 -2.375 -4.984 1 92.44 5 LEU B N 1
ATOM 851 C CA . LEU B 1 5 ? -21.438 -2.674 -6.395 1 92.44 5 LEU B CA 1
ATOM 852 C C . LEU B 1 5 ? -20.453 -3.834 -6.551 1 92.44 5 LEU B C 1
ATOM 854 O O . LEU B 1 5 ? -19.406 -3.857 -5.902 1 92.44 5 LEU B O 1
ATOM 858 N N . ASN B 1 6 ? -20.906 -4.809 -7.363 1 93.19 6 ASN B N 1
ATOM 859 C CA . ASN B 1 6 ? -19.984 -5.871 -7.719 1 93.19 6 ASN B CA 1
ATOM 860 C C . ASN B 1 6 ? -19.078 -5.465 -8.883 1 93.19 6 ASN B C 1
ATOM 862 O O . ASN B 1 6 ? -19.578 -5.02 -9.922 1 93.19 6 ASN B O 1
ATOM 866 N N . ILE B 1 7 ? -17.797 -5.566 -8.617 1 94.81 7 ILE B N 1
ATOM 867 C CA . ILE B 1 7 ? -16.875 -5.223 -9.703 1 94.81 7 ILE B CA 1
ATOM 868 C C . ILE B 1 7 ? -15.969 -6.406 -10.008 1 94.81 7 ILE B C 1
ATOM 870 O O . ILE B 1 7 ? -15.734 -7.254 -9.141 1 94.81 7 ILE B O 1
ATOM 874 N N . THR B 1 8 ? -15.562 -6.465 -11.312 1 96.56 8 THR B N 1
ATOM 875 C CA . THR B 1 8 ? -14.555 -7.422 -11.766 1 96.56 8 THR B CA 1
ATOM 876 C C . THR B 1 8 ? -13.25 -6.715 -12.102 1 96.56 8 THR B C 1
ATOM 878 O O . THR B 1 8 ? -13.242 -5.719 -12.828 1 96.56 8 THR B O 1
ATOM 881 N N . ILE B 1 9 ? -12.172 -7.227 -11.469 1 97 9 ILE B N 1
ATOM 882 C CA . ILE B 1 9 ? -10.875 -6.637 -11.766 1 97 9 ILE B CA 1
ATOM 883 C C . ILE B 1 9 ? -9.922 -7.715 -12.289 1 97 9 ILE B C 1
ATOM 885 O O . ILE B 1 9 ? -10.094 -8.898 -11.984 1 97 9 ILE B O 1
ATOM 889 N N . LYS B 1 10 ? -9.008 -7.215 -13.141 1 97.19 10 LYS B N 1
ATOM 890 C CA . LYS B 1 10 ? -7.949 -8.086 -13.633 1 97.19 10 LYS B CA 1
ATOM 891 C C . LYS B 1 10 ? -6.59 -7.66 -13.086 1 97.19 10 LYS B C 1
ATOM 893 O O . LYS B 1 10 ? -6.141 -6.539 -13.328 1 97.19 10 LYS B O 1
ATOM 898 N N . VAL B 1 11 ? -5.949 -8.555 -12.336 1 97.81 11 VAL B N 1
ATOM 899 C CA . VAL B 1 11 ? -4.68 -8.242 -11.688 1 97.81 11 VAL B CA 1
ATOM 900 C C . VAL B 1 11 ? -3.592 -9.18 -12.211 1 97.81 11 VAL B C 1
ATOM 902 O O . VAL B 1 11 ? -3.672 -10.398 -12.039 1 97.81 11 VAL B O 1
ATOM 905 N N . ALA B 1 12 ? -2.537 -8.508 -12.75 1 96.19 12 ALA B N 1
ATOM 906 C CA . ALA B 1 12 ? -1.427 -9.289 -13.297 1 96.19 12 ALA B CA 1
ATOM 907 C C . ALA B 1 12 ? -1.916 -10.273 -14.352 1 96.19 12 ALA B C 1
ATOM 909 O O . ALA B 1 12 ? -2.57 -9.891 -15.32 1 96.19 12 ALA B O 1
ATOM 910 N N . ASN B 1 13 ? -1.493 -11.562 -14.281 1 93.94 13 ASN B N 1
ATOM 911 C CA . ASN B 1 13 ? -1.896 -12.594 -15.234 1 93.94 13 ASN B CA 1
ATOM 912 C C . ASN B 1 13 ? -2.961 -13.516 -14.648 1 93.94 13 ASN B C 1
ATOM 914 O O . ASN B 1 13 ? -3.162 -14.625 -15.133 1 93.94 13 ASN B O 1
ATOM 918 N N . GLN B 1 14 ? -3.639 -12.961 -13.68 1 93.88 14 GLN B N 1
ATOM 919 C CA . GLN B 1 14 ? -4.633 -13.773 -12.992 1 93.88 14 GLN B CA 1
ATOM 920 C C . GLN B 1 14 ? -5.984 -13.703 -13.695 1 93.88 14 GLN B C 1
ATOM 922 O O . GLN B 1 14 ? -6.227 -12.797 -14.492 1 93.88 14 GLN B O 1
ATOM 927 N N . ARG B 1 15 ? -6.801 -14.742 -13.43 1 94.31 15 ARG B N 1
ATOM 928 C CA . ARG B 1 15 ? -8.188 -14.695 -13.883 1 94.31 15 ARG B CA 1
ATOM 929 C C . ARG B 1 15 ? -8.938 -13.539 -13.242 1 94.31 15 ARG B C 1
ATOM 931 O O . ARG B 1 15 ? -8.531 -13.031 -12.195 1 94.31 15 ARG B O 1
ATOM 938 N N . PRO B 1 16 ? -9.938 -13.133 -13.938 1 95.88 16 PRO B N 1
ATOM 939 C CA . PRO B 1 16 ? -10.719 -12.031 -13.367 1 95.88 16 PRO B CA 1
ATOM 940 C C . PRO B 1 16 ? -11.188 -12.312 -11.938 1 95.88 16 PRO B C 1
ATOM 942 O O . PRO B 1 16 ? -11.594 -13.438 -11.633 1 95.88 16 PRO B O 1
ATOM 945 N N . LEU B 1 17 ? -11 -11.289 -11.062 1 94.38 17 LEU B N 1
ATOM 946 C CA . LEU B 1 17 ? -11.422 -11.359 -9.672 1 94.38 17 LEU B CA 1
ATOM 947 C C . LEU B 1 17 ? -12.695 -10.547 -9.445 1 94.38 17 LEU B C 1
ATOM 949 O O . LEU B 1 17 ? -12.781 -9.391 -9.867 1 94.38 17 LEU B O 1
ATOM 953 N N . ARG B 1 18 ? -13.664 -11.141 -8.828 1 92.31 18 ARG B N 1
ATOM 954 C CA . ARG B 1 18 ? -14.906 -10.438 -8.516 1 92.31 18 ARG B CA 1
ATOM 955 C C . ARG B 1 18 ? -14.945 -10.016 -7.051 1 92.31 18 ARG B C 1
ATOM 957 O O . ARG B 1 18 ? -14.555 -10.789 -6.172 1 92.31 18 ARG B O 1
ATOM 964 N N . MET B 1 19 ? -15.359 -8.75 -6.863 1 91.25 19 MET B N 1
ATOM 965 C CA . MET B 1 19 ? -15.469 -8.289 -5.484 1 91.25 19 MET B CA 1
ATOM 966 C C . MET B 1 19 ? -16.609 -7.277 -5.34 1 91.25 19 MET B C 1
ATOM 968 O O . MET B 1 19 ? -17.031 -6.668 -6.324 1 91.25 19 MET B O 1
ATOM 972 N N . ALA B 1 20 ? -17.047 -7.254 -4.117 1 91.81 20 ALA B N 1
ATOM 973 C CA . ALA B 1 20 ? -18.062 -6.266 -3.799 1 91.81 20 ALA B CA 1
ATOM 974 C C . ALA B 1 20 ? -17.453 -5.027 -3.146 1 91.81 20 ALA B C 1
ATOM 976 O O . ALA B 1 20 ? -16.609 -5.145 -2.25 1 91.81 20 ALA B O 1
ATOM 977 N N . VAL B 1 21 ? -17.812 -3.842 -3.68 1 93.75 21 VAL B N 1
ATOM 978 C CA . VAL B 1 21 ? -17.297 -2.594 -3.117 1 93.75 21 VAL B CA 1
ATOM 979 C C . VAL B 1 21 ? -18.453 -1.606 -2.938 1 93.75 21 VAL B C 1
ATOM 981 O O . VAL B 1 21 ? -19.5 -1.738 -3.576 1 93.75 21 VAL B O 1
ATOM 984 N N . SER B 1 22 ? -18.219 -0.675 -1.966 1 92 22 SER B N 1
ATOM 985 C CA . SER B 1 22 ? -19.188 0.407 -1.86 1 92 22 SER B CA 1
ATOM 986 C C . SER B 1 22 ? -19.125 1.335 -3.068 1 92 22 SER B C 1
ATOM 988 O O . SER B 1 22 ? -18.031 1.625 -3.572 1 92 22 SER B O 1
ATOM 990 N N . LEU B 1 23 ? -20.234 1.767 -3.438 1 88.69 23 LEU B N 1
ATOM 991 C CA . LEU B 1 23 ? -20.312 2.676 -4.574 1 88.69 23 LEU B CA 1
ATOM 992 C C . LEU B 1 23 ? -19.641 4.004 -4.266 1 88.69 23 LEU B C 1
ATOM 994 O O . LEU B 1 23 ? -19.766 4.527 -3.158 1 88.69 23 LEU B O 1
ATOM 998 N N . GLY B 1 24 ? -18.906 4.539 -5.324 1 90.12 24 GLY B N 1
ATOM 999 C CA . GLY B 1 24 ? -18.328 5.859 -5.199 1 90.12 24 GLY B CA 1
ATOM 1000 C C . GLY B 1 24 ? -16.828 5.824 -4.898 1 90.12 24 GLY B C 1
ATOM 1001 O O . GLY B 1 24 ? -16.047 5.336 -5.707 1 90.12 24 GLY B O 1
ATOM 1002 N N . GLU B 1 25 ? -16.422 6.223 -3.787 1 89 25 GLU B N 1
ATOM 1003 C CA . GLU B 1 25 ? -15.023 6.426 -3.455 1 89 25 GLU B CA 1
ATOM 1004 C C . GLU B 1 25 ? -14.273 5.102 -3.398 1 89 25 GLU B C 1
ATOM 1006 O O . GLU B 1 25 ? -13.133 5.004 -3.865 1 89 25 GLU B O 1
ATOM 1011 N N . GLU B 1 26 ? -14.875 4.148 -2.869 1 93.06 26 GLU B N 1
ATOM 1012 C CA . GLU B 1 26 ? -14.219 2.854 -2.748 1 93.06 26 GLU B CA 1
ATOM 1013 C C . GLU B 1 26 ? -13.977 2.225 -4.117 1 93.06 26 GLU B C 1
ATOM 1015 O O . GLU B 1 26 ? -12.914 1.644 -4.363 1 93.06 26 GLU B O 1
ATOM 1020 N N . GLU B 1 27 ? -15 2.248 -4.934 1 94.19 27 GLU B N 1
ATOM 1021 C CA . GLU B 1 27 ? -14.844 1.726 -6.289 1 94.19 27 GLU B CA 1
ATOM 1022 C C . GLU B 1 27 ? -13.695 2.414 -7.02 1 94.19 27 GLU B C 1
ATOM 1024 O O . GLU B 1 27 ? -12.883 1.754 -7.672 1 94.19 27 GLU B O 1
ATOM 1029 N N . GLU B 1 28 ? -13.695 3.701 -6.957 1 94.94 28 GLU B N 1
ATOM 1030 C CA . GLU B 1 28 ? -12.633 4.469 -7.602 1 94.94 28 GLU B CA 1
ATOM 1031 C C . GLU B 1 28 ? -11.258 4.062 -7.078 1 94.94 28 GLU B C 1
ATOM 1033 O O . GLU B 1 28 ? -10.312 3.918 -7.852 1 94.94 28 GLU B O 1
ATOM 1038 N N . GLU B 1 29 ? -11.164 3.828 -5.828 1 96.5 29 GLU B N 1
ATOM 1039 C CA . GLU B 1 29 ? -9.906 3.436 -5.195 1 96.5 29 GLU B CA 1
ATOM 1040 C C . GLU B 1 29 ? -9.445 2.07 -5.699 1 96.5 29 GLU B C 1
ATOM 1042 O O . GLU B 1 29 ? -8.258 1.876 -5.977 1 96.5 29 GLU B O 1
ATOM 1047 N N . VAL B 1 30 ? -10.391 1.166 -5.816 1 97.19 30 VAL B N 1
ATOM 1048 C CA . VAL B 1 30 ? -10.047 -0.184 -6.254 1 97.19 30 VAL B CA 1
ATOM 1049 C C . VAL B 1 30 ? -9.594 -0.158 -7.711 1 97.19 30 VAL B C 1
ATOM 1051 O O . VAL B 1 30 ? -8.617 -0.825 -8.078 1 97.19 30 VAL B O 1
ATOM 1054 N N . ARG B 1 31 ? -10.234 0.613 -8.508 1 97.81 31 ARG B N 1
ATOM 1055 C CA . ARG B 1 31 ? -9.859 0.713 -9.914 1 97.81 31 ARG B CA 1
ATOM 1056 C C . ARG B 1 31 ? -8.492 1.361 -10.07 1 97.81 31 ARG B C 1
ATOM 1058 O O . ARG B 1 31 ? -7.699 0.95 -10.922 1 97.81 31 ARG B O 1
ATOM 1065 N N . GLN B 1 32 ? -8.258 2.338 -9.297 1 98.12 32 GLN B N 1
ATOM 1066 C CA . GLN B 1 32 ? -6.941 2.961 -9.305 1 98.12 32 GLN B CA 1
ATOM 1067 C C . GLN B 1 32 ? -5.867 1.986 -8.828 1 98.12 32 GLN B C 1
ATOM 1069 O O . GLN B 1 32 ? -4.773 1.934 -9.391 1 98.12 32 GLN B O 1
ATOM 1074 N N . ALA B 1 33 ? -6.195 1.3 -7.758 1 98.62 33 ALA B N 1
ATOM 1075 C CA . ALA B 1 33 ? -5.277 0.282 -7.25 1 98.62 33 ALA B CA 1
ATOM 1076 C C . ALA B 1 33 ? -4.957 -0.751 -8.328 1 98.62 33 ALA B C 1
ATOM 1078 O O . ALA B 1 33 ? -3.795 -1.128 -8.508 1 98.62 33 ALA B O 1
ATOM 1079 N N . GLU B 1 34 ? -6 -1.207 -9 1 98.56 34 GLU B N 1
ATOM 1080 C CA . GLU B 1 34 ? -5.812 -2.135 -10.109 1 98.56 34 GLU B CA 1
ATOM 1081 C C . GLU B 1 34 ? -4.832 -1.575 -11.141 1 98.56 34 GLU B C 1
ATOM 1083 O O . GLU B 1 34 ? -3.91 -2.273 -11.57 1 98.56 34 GLU B O 1
ATOM 1088 N N . TYR B 1 35 ? -5.066 -0.364 -11.477 1 98.5 35 TYR B N 1
ATOM 1089 C CA . TYR B 1 35 ? -4.188 0.286 -12.438 1 98.5 35 TYR B CA 1
ATOM 1090 C C . TYR B 1 35 ? -2.75 0.32 -11.938 1 98.5 35 TYR B C 1
ATOM 1092 O O . TYR B 1 35 ? -1.825 -0.061 -12.664 1 98.5 35 TYR B O 1
ATOM 1100 N N . PHE B 1 36 ? -2.543 0.761 -10.766 1 98.69 36 PHE B N 1
ATOM 1101 C CA . PHE B 1 36 ? -1.201 0.921 -10.211 1 98.69 36 PHE B CA 1
ATOM 1102 C C . PHE B 1 36 ? -0.501 -0.427 -10.094 1 98.69 36 PHE B C 1
ATOM 1104 O O . PHE B 1 36 ? 0.662 -0.565 -10.477 1 98.69 36 PHE B O 1
ATOM 1111 N N . VAL B 1 37 ? -1.218 -1.364 -9.57 1 98.81 37 VAL B N 1
ATOM 1112 C CA . VAL B 1 37 ? -0.633 -2.688 -9.383 1 98.81 37 VAL B CA 1
ATOM 1113 C C . VAL B 1 37 ? -0.209 -3.262 -10.734 1 98.81 37 VAL B C 1
ATOM 1115 O O . VAL B 1 37 ? 0.92 -3.732 -10.891 1 98.81 37 VAL B O 1
ATOM 1118 N N . ASN B 1 38 ? -1.083 -3.188 -11.711 1 98.75 38 ASN B N 1
ATOM 1119 C CA . ASN B 1 38 ? -0.772 -3.736 -13.023 1 98.75 38 ASN B CA 1
ATOM 1120 C C . ASN B 1 38 ? 0.372 -2.98 -13.688 1 98.75 38 ASN B C 1
ATOM 1122 O O . ASN B 1 38 ? 1.186 -3.576 -14.398 1 98.75 38 ASN B O 1
ATOM 1126 N N . HIS B 1 39 ? 0.388 -1.756 -13.469 1 98.69 39 HIS B N 1
ATOM 1127 C CA . HIS B 1 39 ? 1.457 -0.948 -14.047 1 98.69 39 HIS B CA 1
ATOM 1128 C C . HIS B 1 39 ? 2.816 -1.358 -13.492 1 98.69 39 HIS B C 1
ATOM 1130 O O . HIS B 1 39 ? 3.764 -1.567 -14.25 1 98.69 39 HIS B O 1
ATOM 1136 N N . VAL B 1 40 ? 2.928 -1.458 -12.219 1 98.31 40 VAL B N 1
ATOM 1137 C CA . VAL B 1 40 ? 4.176 -1.835 -11.562 1 98.31 40 VAL B CA 1
ATOM 1138 C C . VAL B 1 40 ? 4.531 -3.277 -11.914 1 98.31 40 VAL B C 1
ATOM 1140 O O . VAL B 1 40 ? 5.68 -3.578 -12.234 1 98.31 40 VAL B O 1
ATOM 1143 N N . TRP B 1 41 ? 3.545 -4.141 -11.852 1 98 41 TRP B N 1
ATOM 1144 C CA . TRP B 1 41 ? 3.734 -5.547 -12.195 1 98 41 TRP B CA 1
ATOM 1145 C C . TRP B 1 41 ? 4.285 -5.688 -13.609 1 98 41 TRP B C 1
ATOM 1147 O O . TRP B 1 41 ? 5.254 -6.414 -13.836 1 98 41 TRP B O 1
ATOM 1157 N N . ALA B 1 42 ? 3.656 -4.977 -14.547 1 97.88 42 ALA B N 1
ATOM 1158 C CA . ALA B 1 42 ? 4.07 -5.062 -15.945 1 97.88 42 ALA B CA 1
ATOM 1159 C C . ALA B 1 42 ? 5.508 -4.582 -16.125 1 97.88 42 ALA B C 1
ATOM 1161 O O . ALA B 1 42 ? 6.289 -5.195 -16.859 1 97.88 42 ALA B O 1
ATOM 1162 N N . LYS B 1 43 ? 5.797 -3.533 -15.5 1 97.88 43 LYS B N 1
ATOM 1163 C CA . LYS B 1 43 ? 7.148 -2.988 -15.578 1 97.88 43 LYS B CA 1
ATOM 1164 C C . LYS B 1 43 ? 8.18 -3.992 -15.062 1 97.88 43 LYS B C 1
ATOM 1166 O O . LYS B 1 43 ? 9.211 -4.211 -15.695 1 97.88 43 LYS B O 1
ATOM 1171 N N . TRP B 1 44 ? 7.93 -4.617 -13.953 1 97.06 44 TRP B N 1
ATOM 1172 C CA . TRP B 1 44 ? 8.867 -5.555 -13.344 1 97.06 44 TRP B CA 1
ATOM 1173 C C . TRP B 1 44 ? 8.914 -6.863 -14.117 1 97.06 44 TRP B C 1
ATOM 1175 O O . TRP B 1 44 ? 9.945 -7.527 -14.172 1 97.06 44 TRP B O 1
ATOM 1185 N N . MET B 1 45 ? 7.793 -7.203 -14.719 1 96.44 45 MET B N 1
ATOM 1186 C CA . MET B 1 45 ? 7.773 -8.383 -15.586 1 96.44 45 MET B CA 1
ATOM 1187 C C . MET B 1 45 ? 8.734 -8.219 -16.75 1 96.44 45 MET B C 1
ATOM 1189 O O . MET B 1 45 ? 9.391 -9.172 -17.156 1 96.44 45 MET B O 1
ATOM 1193 N N . ASP B 1 46 ? 8.766 -7.031 -17.234 1 96.88 46 ASP B N 1
ATOM 1194 C CA . ASP B 1 46 ? 9.625 -6.738 -18.375 1 96.88 46 ASP B CA 1
ATOM 1195 C C . ASP B 1 46 ? 11.102 -6.848 -17.984 1 96.88 46 ASP B C 1
ATOM 1197 O O . ASP B 1 46 ? 11.961 -7.055 -18.844 1 96.88 46 ASP B O 1
ATOM 1201 N N . GLU B 1 47 ? 11.375 -6.699 -16.75 1 94.88 47 GLU B N 1
ATOM 1202 C CA . GLU B 1 47 ? 12.758 -6.668 -16.266 1 94.88 47 GLU B CA 1
ATOM 1203 C C . GLU B 1 47 ? 13.07 -7.902 -15.43 1 94.88 47 GLU B C 1
ATOM 1205 O O . GLU B 1 47 ? 14.109 -7.961 -14.766 1 94.88 47 GLU B O 1
ATOM 1210 N N . LYS B 1 48 ? 12.172 -8.805 -15.414 1 92.31 48 LYS B N 1
ATOM 1211 C CA . LYS B 1 48 ? 12.281 -9.953 -14.523 1 92.31 48 LYS B CA 1
ATOM 1212 C C . LYS B 1 48 ? 13.461 -10.844 -14.906 1 92.31 48 LYS B C 1
ATOM 1214 O O . LYS B 1 48 ? 13.75 -11.016 -16.094 1 92.31 48 LYS B O 1
ATOM 1219 N N . ALA B 1 49 ? 14.156 -11.312 -13.891 1 91.81 49 ALA B N 1
ATOM 1220 C CA . ALA B 1 49 ? 15.258 -12.242 -14.117 1 91.81 49 ALA B CA 1
ATOM 1221 C C . ALA B 1 49 ? 14.742 -13.602 -14.594 1 91.81 49 ALA B C 1
ATOM 1223 O O . ALA B 1 49 ? 13.578 -13.945 -14.367 1 91.81 49 ALA B O 1
ATOM 1224 N N . ALA B 1 50 ? 15.625 -14.352 -15.258 1 93.19 50 ALA B N 1
ATOM 1225 C CA . ALA B 1 50 ? 15.266 -15.633 -15.852 1 93.19 50 ALA B CA 1
ATOM 1226 C C . ALA B 1 50 ? 14.781 -16.609 -14.789 1 93.19 50 ALA B C 1
ATOM 1228 O O . ALA B 1 50 ? 13.945 -17.484 -15.062 1 93.19 50 ALA B O 1
ATOM 1229 N N . ASP B 1 51 ? 15.273 -16.469 -13.578 1 90.88 51 ASP B N 1
ATOM 1230 C CA . ASP B 1 51 ? 14.961 -17.438 -12.531 1 90.88 51 ASP B CA 1
ATOM 1231 C C . ASP B 1 51 ? 13.75 -16.984 -11.711 1 90.88 51 ASP B C 1
ATOM 1233 O O . ASP B 1 51 ? 13.297 -17.688 -10.812 1 90.88 51 ASP B O 1
ATOM 1237 N N . GLN B 1 52 ? 13.203 -15.859 -12.023 1 92.25 52 GLN B N 1
ATOM 1238 C CA . GLN B 1 52 ? 12.023 -15.359 -11.328 1 92.25 52 GLN B CA 1
ATOM 1239 C C . GLN B 1 52 ? 10.742 -15.797 -12.023 1 92.25 52 GLN B C 1
ATOM 1241 O O . GLN B 1 52 ? 10.648 -15.758 -13.258 1 92.25 52 GLN B O 1
ATOM 1246 N N . SER B 1 53 ? 9.836 -16.188 -11.234 1 94.12 53 SER B N 1
ATOM 1247 C CA . SER B 1 53 ? 8.523 -16.562 -11.758 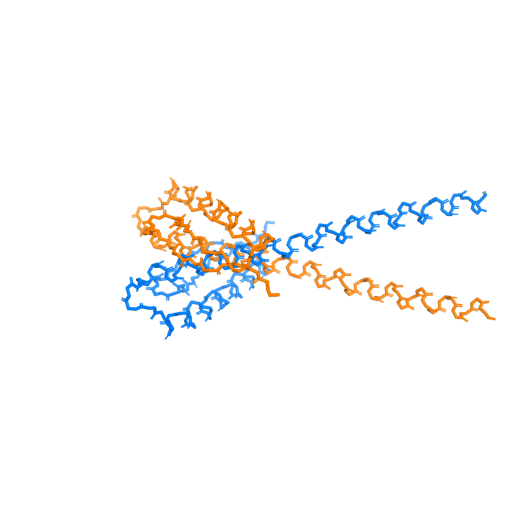1 94.12 53 SER B CA 1
ATOM 1248 C C . SER B 1 53 ? 7.574 -15.359 -11.75 1 94.12 53 SER B C 1
ATOM 1250 O O . SER B 1 53 ? 7.871 -14.328 -11.141 1 94.12 53 SER B O 1
ATOM 1252 N N . ASP B 1 54 ? 6.426 -15.578 -12.492 1 94.06 54 ASP B N 1
ATOM 1253 C CA . ASP B 1 54 ? 5.383 -14.562 -12.453 1 94.06 54 ASP B CA 1
ATOM 1254 C C . ASP B 1 54 ? 4.91 -14.32 -11.016 1 94.06 54 ASP B C 1
ATOM 1256 O O . ASP B 1 54 ? 4.625 -13.18 -10.633 1 94.06 54 ASP B O 1
ATOM 1260 N N . SER B 1 55 ? 4.859 -15.391 -10.281 1 94.56 55 SER B N 1
ATOM 1261 C CA . SER B 1 55 ? 4.414 -15.289 -8.891 1 94.56 55 SER B CA 1
ATOM 1262 C C . SER B 1 55 ? 5.418 -14.508 -8.047 1 94.56 55 SER B C 1
ATOM 1264 O O . SER B 1 55 ? 5.035 -13.789 -7.125 1 94.56 55 SER B O 1
ATOM 1266 N N . ASP B 1 56 ? 6.688 -14.664 -8.352 1 95.25 56 ASP B N 1
ATOM 1267 C CA . ASP B 1 56 ? 7.723 -13.875 -7.684 1 95.25 56 ASP B CA 1
ATOM 1268 C C . ASP B 1 56 ? 7.5 -12.383 -7.91 1 95.25 56 ASP B C 1
ATOM 1270 O O . ASP B 1 56 ? 7.574 -11.594 -6.965 1 95.25 56 ASP B O 1
ATOM 1274 N N . VAL B 1 57 ? 7.227 -12.055 -9.148 1 96.5 57 VAL B N 1
ATOM 1275 C CA . VAL B 1 57 ? 7.031 -10.656 -9.508 1 96.5 57 VAL B CA 1
ATOM 1276 C C . VAL B 1 57 ? 5.785 -10.117 -8.805 1 96.5 57 VAL B C 1
ATOM 1278 O O . VAL B 1 57 ? 5.781 -8.977 -8.328 1 96.5 57 VAL B O 1
ATOM 1281 N N . LEU B 1 58 ? 4.734 -10.898 -8.742 1 97.69 58 LEU B N 1
ATOM 1282 C CA . LEU B 1 58 ? 3.516 -10.492 -8.047 1 97.69 58 LEU B CA 1
ATOM 1283 C C . LEU B 1 58 ? 3.781 -10.289 -6.555 1 97.69 58 LEU B C 1
ATOM 1285 O O . LEU B 1 58 ? 3.289 -9.328 -5.957 1 97.69 58 LEU B O 1
ATOM 1289 N N . ALA B 1 59 ? 4.559 -11.18 -5.977 1 97.62 59 ALA B N 1
ATOM 1290 C CA . ALA B 1 59 ? 4.93 -11.062 -4.57 1 97.62 59 ALA B CA 1
ATOM 1291 C C . ALA B 1 59 ? 5.727 -9.789 -4.312 1 97.62 59 ALA B C 1
ATOM 1293 O O . ALA B 1 59 ? 5.461 -9.07 -3.348 1 97.62 59 ALA B O 1
ATOM 1294 N N . MET B 1 60 ? 6.629 -9.5 -5.17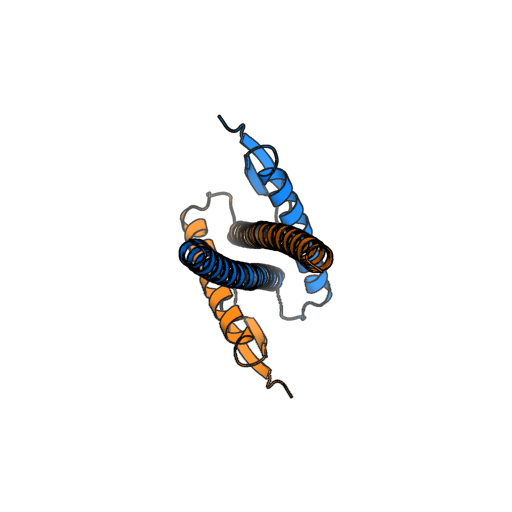2 1 96.56 60 MET B N 1
ATOM 1295 C CA . MET B 1 60 ? 7.414 -8.273 -5.07 1 96.56 60 MET B CA 1
ATOM 1296 C C . MET B 1 60 ? 6.523 -7.043 -5.199 1 96.56 60 MET B C 1
ATOM 1298 O O . MET B 1 60 ? 6.73 -6.047 -4.504 1 96.56 60 MET B O 1
ATOM 1302 N N . THR B 1 61 ? 5.582 -7.102 -6.059 1 98.19 61 THR B N 1
ATOM 1303 C CA . THR B 1 61 ? 4.637 -6.004 -6.25 1 98.19 61 THR B CA 1
ATOM 1304 C C . THR B 1 61 ? 3.846 -5.75 -4.969 1 98.19 61 THR B C 1
ATOM 1306 O O . THR B 1 61 ? 3.643 -4.598 -4.578 1 98.19 61 THR B O 1
ATOM 1309 N N . ALA B 1 62 ? 3.383 -6.801 -4.328 1 98.62 62 ALA B N 1
ATOM 1310 C CA . ALA B 1 62 ? 2.678 -6.68 -3.055 1 98.62 62 ALA B CA 1
ATOM 1311 C C . ALA B 1 62 ? 3.551 -5.996 -2.006 1 98.62 62 ALA B C 1
ATOM 1313 O O . ALA B 1 62 ? 3.1 -5.082 -1.31 1 98.62 62 ALA B O 1
ATOM 1314 N N . ILE B 1 63 ? 4.832 -6.391 -1.943 1 98.44 63 ILE B N 1
ATOM 1315 C CA . ILE B 1 63 ? 5.797 -5.809 -1.02 1 98.44 63 ILE B CA 1
ATOM 1316 C C . ILE B 1 63 ? 5.973 -4.32 -1.329 1 98.44 63 ILE B C 1
ATOM 1318 O O . ILE B 1 63 ? 6.02 -3.492 -0.417 1 98.44 63 ILE B O 1
ATOM 1322 N N . TYR B 1 64 ? 6.039 -4.023 -2.57 1 97.75 64 TYR B N 1
ATOM 1323 C CA . TYR B 1 64 ? 6.227 -2.652 -3.029 1 97.75 64 TYR B CA 1
ATOM 1324 C C . TYR B 1 64 ? 5.102 -1.752 -2.529 1 97.75 64 TYR B C 1
ATOM 1326 O O . TYR B 1 64 ? 5.355 -0.7 -1.938 1 97.75 64 TYR B O 1
ATOM 1334 N N . PHE B 1 65 ? 3.895 -2.164 -2.668 1 98.81 65 PHE B N 1
ATOM 1335 C CA . PHE B 1 65 ? 2.775 -1.309 -2.291 1 98.81 65 PHE B CA 1
ATOM 1336 C C . PHE B 1 65 ? 2.602 -1.278 -0.778 1 98.81 65 PHE B C 1
ATOM 1338 O O . PHE B 1 65 ? 2.193 -0.261 -0.214 1 98.81 65 PHE B O 1
ATOM 1345 N N . ALA B 1 66 ? 2.914 -2.365 -0.078 1 98.69 66 ALA B N 1
ATOM 1346 C CA . ALA B 1 66 ? 2.932 -2.338 1.383 1 98.69 66 ALA B CA 1
ATOM 1347 C C . ALA B 1 66 ? 3.963 -1.341 1.9 1 98.69 66 ALA B C 1
ATOM 1349 O O . ALA B 1 66 ? 3.701 -0.609 2.859 1 98.69 66 ALA B O 1
ATOM 1350 N N . ARG B 1 67 ? 5.105 -1.308 1.27 1 98 67 ARG B N 1
ATOM 1351 C CA . ARG B 1 67 ? 6.137 -0.35 1.652 1 98 67 ARG B CA 1
ATOM 1352 C C . ARG B 1 67 ? 5.66 1.083 1.445 1 98 67 ARG B C 1
ATOM 1354 O O . ARG B 1 67 ? 5.883 1.947 2.295 1 98 67 ARG B O 1
ATOM 1361 N N . LEU B 1 68 ? 5.047 1.281 0.265 1 98.06 68 LEU B N 1
ATOM 1362 C CA . LEU B 1 68 ? 4.523 2.615 -0.008 1 98.06 68 LEU B CA 1
ATOM 1363 C C . LEU B 1 68 ? 3.477 3.01 1.027 1 98.06 68 LEU B C 1
ATOM 1365 O O . LEU B 1 68 ? 3.445 4.156 1.478 1 98.06 68 LEU B O 1
ATOM 1369 N N . TYR B 1 69 ? 2.648 2.066 1.347 1 98.5 69 TYR B N 1
ATOM 1370 C CA . TYR B 1 69 ? 1.655 2.303 2.387 1 98.5 69 TYR B CA 1
ATOM 1371 C C . TYR B 1 69 ? 2.322 2.703 3.697 1 98.5 69 TYR B C 1
ATOM 1373 O O . TYR B 1 69 ? 1.948 3.705 4.312 1 98.5 69 TYR B O 1
ATOM 1381 N N . ILE B 1 70 ? 3.316 2.004 4.133 1 98.06 70 ILE B N 1
ATOM 1382 C CA . ILE B 1 70 ? 4.027 2.246 5.383 1 98.06 70 ILE B CA 1
ATOM 1383 C C . ILE B 1 70 ? 4.648 3.641 5.359 1 98.06 70 ILE B C 1
ATOM 1385 O O . ILE B 1 70 ? 4.535 4.395 6.332 1 98.06 70 ILE B O 1
ATOM 1389 N N . GLN B 1 71 ? 5.273 4.008 4.285 1 97.25 71 GLN B N 1
ATOM 1390 C CA . GLN B 1 71 ? 5.906 5.312 4.141 1 97.25 71 GLN B CA 1
ATOM 1391 C C . GLN B 1 71 ? 4.887 6.438 4.285 1 97.25 71 GLN B C 1
ATOM 1393 O O . GLN B 1 71 ? 5.109 7.395 5.027 1 97.25 71 GLN B O 1
ATOM 1398 N N . GLU B 1 72 ? 3.744 6.285 3.586 1 97.31 72 GLU B N 1
ATOM 1399 C CA . GLU B 1 72 ? 2.723 7.328 3.621 1 97.31 72 GLU B CA 1
ATOM 1400 C C . GLU B 1 72 ? 2.064 7.41 4.996 1 97.31 72 GLU B C 1
ATOM 1402 O O . GLU B 1 72 ? 1.716 8.492 5.461 1 97.31 72 GLU B O 1
ATOM 1407 N N . TYR B 1 73 ? 1.883 6.246 5.582 1 96.38 73 TYR B N 1
ATOM 1408 C CA . TYR B 1 73 ? 1.309 6.18 6.922 1 96.38 73 TYR B CA 1
ATOM 1409 C C . TYR B 1 73 ? 2.193 6.902 7.934 1 96.38 73 TYR B C 1
ATOM 1411 O O . TYR B 1 73 ? 1.703 7.688 8.75 1 96.38 73 TYR B O 1
ATOM 1419 N N . ARG B 1 74 ? 3.451 6.68 7.867 1 95.44 74 ARG B N 1
ATOM 1420 C CA . ARG B 1 74 ? 4.402 7.32 8.773 1 95.44 74 ARG B CA 1
ATOM 1421 C C . ARG B 1 74 ? 4.406 8.836 8.586 1 95.44 74 ARG B C 1
ATOM 1423 O O . ARG B 1 74 ? 4.473 9.586 9.562 1 95.44 74 ARG B O 1
ATOM 1430 N N . LYS B 1 75 ? 4.375 9.266 7.344 1 95.12 75 LYS B N 1
ATOM 1431 C CA . LYS B 1 75 ? 4.289 10.695 7.051 1 95.12 75 LYS B CA 1
ATOM 1432 C C . LYS B 1 75 ? 3.064 11.32 7.715 1 95.12 75 LYS B C 1
ATOM 1434 O O . LYS B 1 75 ? 3.156 12.398 8.312 1 95.12 75 LYS B O 1
ATOM 1439 N N . ASN B 1 76 ? 1.933 10.617 7.559 1 94.44 76 ASN B N 1
ATOM 1440 C CA . ASN B 1 76 ? 0.685 11.109 8.133 1 94.44 76 ASN B CA 1
ATOM 1441 C C . ASN B 1 76 ? 0.758 11.18 9.656 1 94.44 76 ASN B C 1
ATOM 1443 O O . ASN B 1 76 ? 0.269 12.133 10.258 1 94.44 76 ASN B O 1
ATOM 1447 N N . GLU B 1 77 ? 1.367 10.148 10.195 1 93.31 77 GLU B N 1
ATOM 1448 C CA . GLU B 1 77 ? 1.507 10.117 11.648 1 93.31 77 GLU B CA 1
ATOM 1449 C C . GLU B 1 77 ? 2.367 11.273 12.141 1 93.31 77 GLU B C 1
ATOM 1451 O O . GLU B 1 77 ? 2.057 11.898 13.156 1 93.31 77 GLU B O 1
ATOM 1456 N N . GLU B 1 78 ? 3.408 11.555 11.469 1 92.62 78 GLU B N 1
ATOM 1457 C CA . GLU B 1 78 ? 4.305 12.648 11.828 1 92.62 78 GLU B CA 1
ATOM 1458 C C . GLU B 1 78 ? 3.594 14 11.742 1 92.62 78 GLU B C 1
ATOM 1460 O O . GLU B 1 78 ? 3.717 14.828 12.648 1 92.62 78 GLU B O 1
ATOM 1465 N N . VAL B 1 79 ? 2.848 14.133 10.742 1 90.44 79 VAL B N 1
ATOM 1466 C CA . VAL B 1 79 ? 2.135 15.383 10.523 1 90.44 79 VAL B CA 1
ATOM 1467 C C . VAL B 1 79 ? 1.076 15.578 11.602 1 90.44 79 VAL B C 1
ATOM 1469 O O . VAL B 1 79 ? 0.909 16.688 12.125 1 90.44 79 VAL B O 1
ATOM 1472 N N . GLU B 1 80 ? 0.414 14.547 11.867 1 89.25 80 GLU B N 1
ATOM 1473 C CA . GLU B 1 80 ? -0.611 14.617 12.906 1 89.25 80 GLU B CA 1
ATOM 1474 C C . GLU B 1 80 ? -0.008 15 14.258 1 89.25 80 GLU B C 1
ATOM 1476 O O . GLU B 1 80 ? -0.595 15.781 15 1 89.25 80 GLU B O 1
ATOM 1481 N N . ARG B 1 81 ? 1.138 14.484 14.516 1 91.38 81 ARG B N 1
ATOM 1482 C CA . ARG B 1 81 ? 1.829 14.812 15.758 1 91.38 81 ARG B CA 1
ATOM 1483 C C . ARG B 1 81 ? 2.229 16.281 15.789 1 91.38 81 ARG B C 1
ATOM 1485 O O . ARG B 1 81 ? 2.057 16.969 16.797 1 91.38 81 ARG B O 1
ATOM 1492 N N . HIS B 1 82 ? 2.703 16.688 14.695 1 88.81 82 HIS B N 1
ATOM 1493 C CA . HIS B 1 82 ? 3.107 18.094 14.602 1 88.81 82 HIS B CA 1
ATOM 1494 C C . HIS B 1 82 ? 1.906 19.016 14.719 1 88.81 82 HIS B C 1
ATOM 1496 O O . HIS B 1 82 ? 1.987 20.062 15.367 1 88.81 82 HIS B O 1
ATOM 1502 N N . LEU B 1 83 ? 0.816 18.688 14.117 1 85.44 83 LEU B N 1
ATOM 1503 C CA . LEU B 1 83 ? -0.401 19.484 14.18 1 85.44 83 LEU B CA 1
ATOM 1504 C C . LEU B 1 83 ? -0.949 19.531 15.602 1 85.44 83 LEU B C 1
ATOM 1506 O O . LEU B 1 83 ? -1.414 20.594 16.047 1 85.44 83 LEU B O 1
ATOM 1510 N N . ALA B 1 84 ? -0.873 18.422 16.234 1 88.5 84 ALA B N 1
ATOM 1511 C CA . ALA B 1 84 ? -1.326 18.375 17.625 1 88.5 84 ALA B CA 1
ATOM 1512 C C . ALA B 1 84 ? -0.476 19.281 18.516 1 88.5 84 ALA B C 1
ATOM 1514 O O . ALA B 1 84 ? -1.006 20.031 19.344 1 88.5 84 ALA B O 1
ATOM 1515 N N . SER B 1 85 ? 0.813 19.172 18.312 1 89.81 85 SER B N 1
ATOM 1516 C CA . SER B 1 85 ? 1.735 20.016 19.078 1 89.81 85 SER B CA 1
ATOM 1517 C C . SER B 1 85 ? 1.493 21.5 18.797 1 89.81 85 SER B C 1
ATOM 1519 O O . SER B 1 85 ? 1.534 22.312 19.703 1 89.81 85 SER B O 1
ATOM 1521 N N . PHE B 1 86 ? 1.233 21.828 17.578 1 84.38 86 PHE B N 1
ATOM 1522 C CA . PHE B 1 86 ? 0.952 23.188 17.172 1 84.38 86 PHE B CA 1
ATOM 1523 C C . PHE B 1 86 ? -0.341 23.688 17.812 1 84.38 86 PHE B C 1
ATOM 1525 O O . PHE B 1 86 ? -0.404 24.828 18.297 1 84.38 86 PHE B O 1
ATOM 1532 N N . GLU B 1 87 ? -1.347 22.891 17.781 1 83.94 87 GLU B N 1
ATOM 1533 C CA . GLU B 1 87 ? -2.627 23.234 18.391 1 83.94 87 GLU B CA 1
ATOM 1534 C C . GLU B 1 87 ? -2.475 23.484 19.891 1 83.94 87 GLU B C 1
ATOM 1536 O O . GLU B 1 87 ? -3.082 24.422 20.438 1 83.94 87 GLU B O 1
ATOM 1541 N N . GLU B 1 88 ? -1.711 22.609 20.516 1 90.31 88 GLU B N 1
ATOM 1542 C CA . GLU B 1 88 ? -1.457 22.781 21.938 1 90.31 88 GLU B CA 1
ATOM 1543 C C . GLU B 1 88 ? -0.758 24.109 22.219 1 90.31 88 GLU B C 1
ATOM 1545 O O . GLU B 1 88 ? -1.101 24.812 23.172 1 90.31 88 GLU B O 1
ATOM 1550 N N . THR B 1 89 ? 0.206 24.422 21.391 1 86.88 89 THR B N 1
ATOM 1551 C CA . THR B 1 89 ? 0.937 25.672 21.547 1 86.88 89 THR B CA 1
ATOM 1552 C C . THR B 1 89 ? 0.013 26.875 21.328 1 86.88 89 THR B C 1
ATOM 1554 O O . THR B 1 89 ? 0.056 27.844 22.094 1 86.88 89 THR B O 1
ATOM 1557 N N . LEU B 1 90 ? -0.843 26.828 20.359 1 82.69 90 LEU B N 1
ATOM 1558 C CA . LEU B 1 90 ? -1.8 27.891 20.078 1 82.69 90 LEU B CA 1
ATOM 1559 C C . LEU B 1 90 ? -2.773 28.062 21.234 1 82.69 90 LEU B C 1
ATOM 1561 O O . LEU B 1 90 ? -3.092 29.188 21.625 1 82.69 90 LEU B O 1
ATOM 1565 N N . ASP B 1 91 ? -3.24 26.953 21.766 1 86 91 ASP B N 1
ATOM 1566 C CA . ASP B 1 91 ? -4.145 27 22.906 1 86 91 ASP B CA 1
ATOM 1567 C C . ASP B 1 91 ? -3.488 27.672 24.109 1 86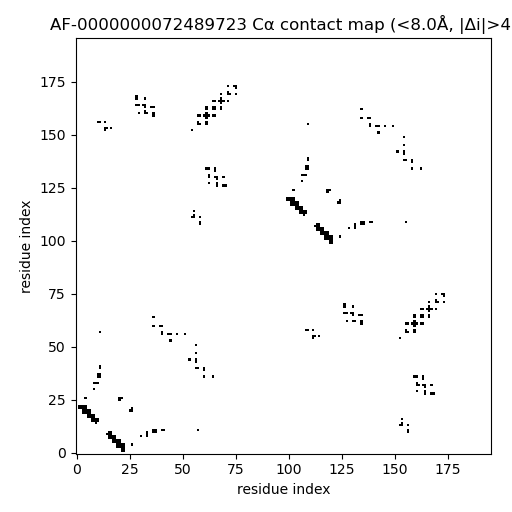 91 ASP B C 1
ATOM 1569 O O . ASP B 1 91 ? -4.117 28.484 24.781 1 86 91 ASP B O 1
ATOM 1573 N N . LYS B 1 92 ? -2.221 27.328 24.328 1 88.75 92 LYS B N 1
ATOM 1574 C CA . LYS B 1 92 ? -1.478 27.922 25.438 1 88.75 9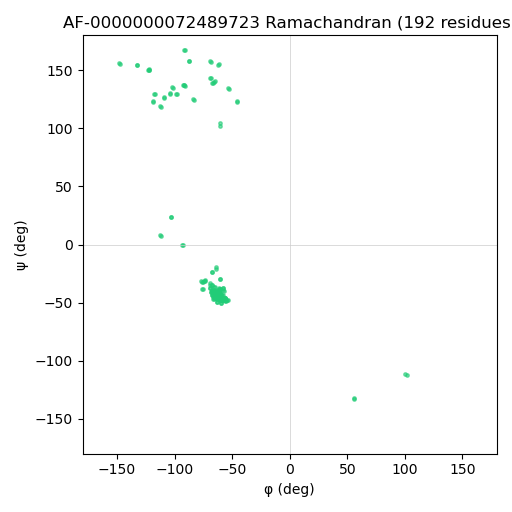2 LYS B CA 1
ATOM 1575 C C . LYS B 1 92 ? -1.317 29.422 25.25 1 88.75 92 LYS B C 1
ATOM 1577 O O . LYS B 1 92 ? -1.474 30.203 26.203 1 88.75 92 LYS B O 1
ATOM 1582 N N . ILE B 1 93 ? -1.032 29.938 24.094 1 82.38 93 ILE B N 1
ATOM 1583 C CA . ILE B 1 93 ? -0.853 31.359 23.797 1 82.38 93 ILE B CA 1
ATOM 1584 C C . ILE B 1 93 ? -2.178 32.094 23.969 1 82.38 93 ILE B C 1
ATOM 1586 O O . ILE B 1 93 ? -2.215 33.188 24.547 1 82.38 93 ILE B O 1
ATOM 1590 N N . LEU B 1 94 ? -3.295 31.5 23.562 1 82.31 94 LEU B N 1
ATOM 1591 C CA . LEU B 1 94 ? -4.621 32.094 23.641 1 82.31 94 LEU B CA 1
ATOM 1592 C C . LEU B 1 94 ? -5.094 32.219 25.078 1 82.31 94 LEU B C 1
ATOM 1594 O O . LEU B 1 94 ? -5.742 33.188 25.469 1 82.31 94 LEU B O 1
ATOM 1598 N N . LEU B 1 95 ? -4.738 31.312 25.844 1 87.81 95 LEU B N 1
ATOM 1599 C CA . LEU B 1 95 ? -5.094 31.328 27.25 1 87.81 95 LEU B CA 1
ATOM 1600 C C . LEU B 1 95 ? -4.266 32.344 28.016 1 87.81 95 LEU B C 1
ATOM 1602 O O . LEU B 1 95 ? -4.734 32.938 29 1 87.81 95 LEU B O 1
ATOM 1606 N N . ASP B 1 96 ? -2.986 32.562 27.562 1 85 96 ASP B N 1
ATOM 1607 C CA . ASP B 1 96 ? -2.1 33.531 28.219 1 85 96 ASP B CA 1
ATOM 1608 C C . ASP B 1 96 ? -2.484 34.969 27.844 1 85 96 ASP B C 1
ATOM 1610 O O . ASP B 1 96 ? -2.219 35.906 28.609 1 85 96 ASP B O 1
ATOM 1614 N N . ILE B 1 97 ? -2.871 35.312 26.688 1 71.06 97 ILE B N 1
ATOM 1615 C CA . ILE B 1 97 ? -3.299 36.625 26.281 1 71.06 97 ILE B CA 1
ATOM 1616 C C . ILE B 1 97 ? -4.57 37.031 27.031 1 71.06 97 ILE B C 1
ATOM 1618 O O . ILE B 1 97 ? -4.809 38.188 27.297 1 71.06 97 ILE B O 1
ATOM 1622 N N . LYS B 1 98 ? -5.348 36.094 27.578 1 58.06 98 LYS B N 1
ATOM 1623 C CA . LYS B 1 98 ? -6.391 36.531 28.516 1 58.06 98 LYS B CA 1
ATOM 1624 C C . LYS B 1 98 ? -5.809 36.812 29.891 1 58.06 98 LYS B C 1
ATOM 1626 O O . LYS B 1 98 ? -6.188 37.781 30.547 1 58.06 98 LYS B O 1
#